Protein AF-T0L7S3-F1 (afdb_monomer)

Foldseek 3Di:
DVVVVCQVLVVVVCVVPDFDWDDDPFWIWTDDDFTKIWGPLVLLVVLCVLVVHDDDQNAWDADPLPDDPDPWGWTAHPQRFKIKIFDDPQLVVLCVVCVVVVSVVSNPDPDAQAKRFNTWMDGPNTTMTIIGRQLSDDPQWQKEWEQFDVQCDADPRRRYGYDVRLVVVQAAAEDAPVVLVRHLVNLVSLLVSQFGPWTWMWIDNDSHDITTGIDPSRHHLDVVLVVVVVCCVVVVDPDDPRRDGSVVSSVRRSCCCPPRHHDYDDD

Secondary structure (DSSP, 8-state):
-HHHHHHHHHHHHHHHH---EEE-SSEEEE-SSS-EEEESHHHHHHHHHHTT-----SSEE--GGG--SSS--EEEETTSSEEEEE--HHHHHHHHHHHHHHHHHHHHSS---B--EEEEEEETTEEEEEEE-TT---TT-EEEEE--GGG----SSSSEE-HHHHHHHT--EEE-HHHHHHHHHHHHHHHHTTB-S-EEEEEESSSS-EEEEEE-TT-B--HHHHHHHHHHHHS-----TT---HHHHHHHHHHIIIIIIEEE---

Radius of gyration: 19.17 Å; Cα contacts (8 Å, |Δi|>4): 419; chains: 1; bounding box: 50×47×51 Å

Sequence (267 aa):
MHEKINLIVNSFKILKTYTEKIKHKNYVEYKNVGSIFSYNDRKFRKIQNFFKYTLDISTYFYNPLIKGNNSSLIFYTSDFVYTIKVINKNEFNTLNFILDDYYNYIINTNYSFLVKILGCYEAHNIKFIVMENKLKVFENIQIFDIKGFNIMRESKNKFIKKEKDWIKINAKIKTNELILKCLEKDLLFLKKKNIMDYSLIIGMKDNKNFNFGIIDILTTYNITKRIEFIYNLICLCTRKKSCTNPERYFERFNKMVSEYVFKLETS

Solvent-accessible surface area (backbone atoms only — not comparable to full-atom values): 14866 Å² total; per-residue (Å²): 108,69,65,61,52,51,51,51,32,54,52,54,47,42,71,76,75,62,60,63,76,47,82,52,100,66,33,38,39,35,50,86,83,61,67,31,35,34,45,52,50,72,61,22,50,51,51,23,60,74,73,68,56,82,94,71,61,73,48,65,46,74,59,81,70,75,60,60,98,56,94,59,56,62,35,30,24,66,84,43,57,35,32,40,36,47,48,55,74,64,36,51,50,40,44,68,71,45,42,66,60,49,51,54,50,61,74,72,40,98,63,71,48,59,59,48,69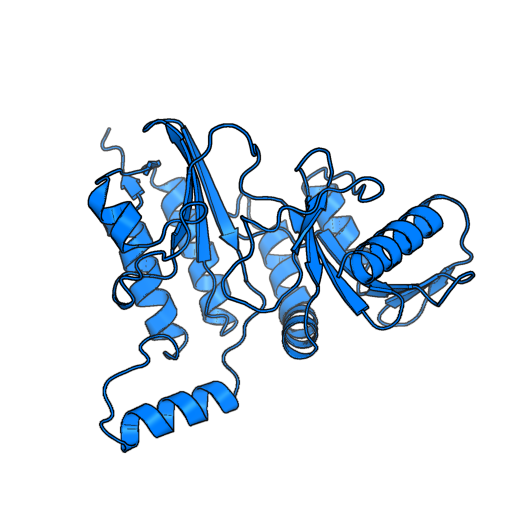,50,40,37,38,31,40,84,92,44,39,31,36,37,25,55,33,54,50,70,60,78,80,76,47,49,34,31,52,34,64,29,54,90,67,57,42,69,53,92,47,94,60,45,35,18,44,44,52,48,57,73,69,68,57,57,47,76,43,50,71,69,59,53,54,35,48,49,52,50,50,50,52,36,39,76,67,37,31,36,92,36,27,44,39,35,24,33,59,52,98,83,47,73,31,58,25,36,40,61,82,39,40,64,75,45,68,71,50,49,50,53,34,50,49,46,64,72,63,75,55,91,83,68,86,80,62,53,61,32,67,60,42,44,53,34,28,49,49,29,44,63,71,58,40,37,36,75,65,79,128

Nearest PDB structures (foldseek):
  6cmw-assembly1_A-2  TM=6.963E-01  e=8.949E-15  Danio rerio
  5e3t-assembly1_A  TM=6.916E-01  e=1.600E-14  Danio rerio
  4tz7-assembly1_A-2  TM=7.061E-01  e=1.154E-13  Danio rerio
  5e3s-assembly1_A-2  TM=6.662E-01  e=2.603E-13  Danio rerio
  6cn2-assembly1_A-2  TM=6.898E-01  e=7.572E-12  Danio rerio

Organism: NCBI:txid1037528

Mean predicted aligned error: 8.2 Å

pLDDT: mean 82.23, std 14.36, range [43.91, 97.75]

Structure (mmCIF, N/CA/C/O backbone):
data_AF-T0L7S3-F1
#
_entry.id   AF-T0L7S3-F1
#
loop_
_atom_site.group_PDB
_atom_site.id
_atom_site.type_symbol
_atom_site.label_atom_id
_atom_site.label_alt_id
_atom_site.label_comp_id
_atom_site.label_asym_id
_atom_site.label_entity_id
_atom_site.label_seq_id
_atom_site.pdbx_PDB_ins_code
_atom_site.Cartn_x
_atom_site.Cartn_y
_atom_site.Cartn_z
_atom_site.occupancy
_atom_site.B_iso_or_equiv
_atom_site.auth_seq_id
_atom_site.auth_comp_id
_atom_site.auth_asym_id
_atom_site.auth_atom_id
_atom_site.pdbx_PDB_model_num
ATOM 1 N N . MET A 1 1 ? 23.088 -4.748 1.980 1.00 67.62 1 MET A N 1
ATOM 2 C CA . MET A 1 1 ? 21.757 -4.081 1.965 1.00 67.62 1 MET A CA 1
ATOM 3 C C . MET A 1 1 ? 21.857 -2.676 1.392 1.00 67.62 1 MET A C 1
ATOM 5 O O . MET A 1 1 ? 21.226 -2.446 0.372 1.00 67.62 1 MET A O 1
ATOM 9 N N . HIS A 1 2 ? 22.674 -1.790 1.977 1.00 73.19 2 HIS A N 1
ATOM 10 C CA . HIS A 1 2 ? 22.947 -0.454 1.426 1.00 73.19 2 HIS A CA 1
ATOM 11 C C . HIS A 1 2 ? 23.408 -0.485 -0.040 1.00 73.19 2 HIS A C 1
ATOM 13 O O . HIS A 1 2 ? 22.892 0.282 -0.841 1.00 73.19 2 HIS A O 1
ATOM 19 N N . GLU A 1 3 ? 24.256 -1.444 -0.430 1.00 79.19 3 GLU A N 1
ATOM 20 C CA . GLU A 1 3 ? 24.643 -1.647 -1.838 1.00 79.19 3 GLU A CA 1
ATOM 21 C C . GLU A 1 3 ? 23.443 -1.857 -2.771 1.00 79.19 3 GLU A C 1
ATOM 23 O O . GLU A 1 3 ? 23.341 -1.193 -3.794 1.00 79.19 3 GLU A O 1
ATOM 28 N N . LYS A 1 4 ? 22.481 -2.716 -2.398 1.00 76.94 4 LYS A N 1
ATOM 29 C CA . LYS A 1 4 ? 21.270 -2.957 -3.203 1.00 76.94 4 LYS A CA 1
ATOM 30 C C . LYS A 1 4 ? 20.418 -1.696 -3.353 1.00 76.94 4 LYS A C 1
ATOM 32 O O . LYS A 1 4 ? 19.851 -1.480 -4.417 1.00 76.94 4 LYS A O 1
ATOM 37 N N . ILE A 1 5 ? 20.324 -0.876 -2.304 1.00 78.12 5 ILE A N 1
ATOM 38 C CA . ILE A 1 5 ? 19.573 0.386 -2.360 1.00 78.12 5 ILE A CA 1
ATOM 39 C C . ILE A 1 5 ? 20.289 1.387 -3.272 1.00 78.12 5 ILE A C 1
ATOM 41 O O . ILE A 1 5 ? 19.654 1.977 -4.141 1.00 78.12 5 ILE A O 1
ATOM 45 N N . ASN A 1 6 ? 21.611 1.523 -3.129 1.00 79.75 6 ASN A N 1
ATOM 46 C CA . ASN A 1 6 ? 22.420 2.390 -3.984 1.00 79.75 6 ASN A CA 1
ATOM 47 C C . ASN A 1 6 ? 22.324 1.988 -5.459 1.00 79.75 6 ASN A C 1
ATOM 49 O O . ASN A 1 6 ? 22.166 2.867 -6.299 1.00 79.75 6 ASN A O 1
ATOM 53 N N . LEU A 1 7 ? 22.348 0.686 -5.769 1.00 80.12 7 LEU A N 1
ATOM 54 C CA . LEU A 1 7 ? 22.113 0.188 -7.127 1.00 80.12 7 LEU A CA 1
ATOM 55 C C . LEU A 1 7 ? 20.761 0.670 -7.665 1.00 80.12 7 LEU A C 1
ATOM 57 O O . LEU A 1 7 ? 20.722 1.311 -8.708 1.00 80.12 7 LEU A O 1
ATOM 61 N N . ILE A 1 8 ? 19.668 0.454 -6.924 1.00 81.50 8 ILE A N 1
ATOM 62 C CA . ILE A 1 8 ? 18.320 0.883 -7.340 1.00 81.50 8 ILE A CA 1
ATOM 63 C C . ILE A 1 8 ? 18.261 2.398 -7.596 1.00 81.50 8 ILE A C 1
ATOM 65 O O . ILE A 1 8 ? 17.749 2.841 -8.625 1.00 81.50 8 ILE A O 1
ATOM 69 N N . VAL A 1 9 ? 18.782 3.198 -6.665 1.00 79.50 9 VAL A N 1
ATOM 70 C CA . VAL A 1 9 ? 18.690 4.664 -6.719 1.00 79.50 9 VAL A CA 1
ATOM 71 C C . VAL A 1 9 ? 19.554 5.233 -7.841 1.00 79.50 9 VAL A C 1
ATOM 73 O O . VAL A 1 9 ? 19.098 6.103 -8.585 1.00 79.50 9 VAL A O 1
ATOM 76 N N . ASN A 1 10 ? 20.778 4.726 -8.008 1.00 79.75 10 ASN A N 1
ATOM 77 C CA . ASN A 1 10 ? 21.669 5.155 -9.084 1.00 79.75 10 ASN A CA 1
ATOM 78 C C . ASN A 1 10 ? 21.096 4.788 -10.455 1.00 79.75 10 ASN A C 1
ATOM 80 O O . ASN A 1 10 ? 21.064 5.644 -11.338 1.00 79.75 10 ASN A O 1
ATOM 84 N N . SER A 1 11 ? 20.550 3.576 -10.608 1.00 75.88 11 SER A N 1
ATOM 85 C CA . SER A 1 11 ? 19.830 3.174 -11.818 1.00 75.88 11 SER A CA 1
ATOM 86 C C . SER A 1 11 ? 18.685 4.146 -12.137 1.00 75.88 11 SER A C 1
ATOM 88 O O . SER A 1 11 ? 18.552 4.601 -13.270 1.00 75.88 11 SER A O 1
ATOM 90 N N . PHE A 1 12 ? 17.888 4.556 -11.144 1.00 72.50 12 PHE A N 1
ATOM 91 C CA . PHE A 1 12 ? 16.774 5.474 -11.393 1.00 72.50 12 PHE A CA 1
ATOM 92 C C . PHE A 1 12 ? 17.206 6.906 -11.741 1.00 72.50 12 PHE A C 1
ATOM 94 O O . PHE A 1 12 ? 16.553 7.558 -12.555 1.00 72.50 12 PHE A O 1
ATOM 101 N N . LYS A 1 13 ? 18.309 7.411 -11.170 1.00 72.62 13 LYS A N 1
ATOM 102 C CA . LYS A 1 13 ? 18.865 8.724 -11.550 1.00 72.62 13 LYS A CA 1
ATOM 103 C C . LYS A 1 13 ? 19.226 8.773 -13.037 1.00 72.62 13 LYS A C 1
ATOM 105 O O . LYS A 1 13 ? 18.942 9.773 -13.689 1.00 72.62 13 LYS A O 1
ATOM 110 N N . ILE A 1 14 ? 19.774 7.683 -13.573 1.00 65.44 14 ILE A N 1
ATOM 111 C CA . ILE A 1 14 ? 20.156 7.561 -14.989 1.00 65.44 14 ILE A CA 1
ATOM 112 C C . ILE A 1 14 ? 18.923 7.596 -15.910 1.00 65.44 14 ILE A C 1
ATOM 114 O O . ILE A 1 14 ? 18.962 8.241 -16.960 1.00 65.44 14 ILE A O 1
ATOM 118 N N . LEU A 1 15 ? 17.787 7.012 -15.492 1.00 64.06 15 LEU A N 1
ATOM 119 C CA . LEU A 1 15 ? 16.523 7.072 -16.250 1.00 64.06 15 LEU A CA 1
ATOM 120 C C . LEU A 1 15 ? 16.055 8.507 -16.542 1.00 64.06 15 LEU A C 1
ATOM 122 O O . LEU A 1 15 ? 15.365 8.727 -17.540 1.00 64.06 15 LEU A O 1
ATOM 126 N N . LYS A 1 16 ? 16.383 9.472 -15.668 1.00 62.62 16 LYS A N 1
ATOM 127 C CA . LYS A 1 16 ? 15.962 10.875 -15.807 1.00 62.62 16 LYS A CA 1
ATOM 128 C C . LYS A 1 16 ? 16.810 11.672 -16.795 1.00 62.62 16 LYS A C 1
ATOM 130 O O . LYS A 1 16 ? 16.305 12.656 -17.325 1.00 62.62 16 LYS A O 1
ATOM 135 N N . THR A 1 17 ? 18.064 11.290 -17.022 1.00 57.81 17 THR A N 1
ATOM 136 C CA . THR A 1 17 ? 19.041 12.164 -17.688 1.00 57.81 17 THR A CA 1
ATOM 137 C C . THR A 1 17 ? 19.544 11.633 -19.027 1.00 57.81 17 THR A C 1
ATOM 139 O O . THR A 1 17 ? 19.725 12.441 -19.930 1.00 57.81 17 THR A O 1
ATOM 142 N N . TYR A 1 18 ? 19.725 10.319 -19.212 1.00 53.91 18 TYR A N 1
ATOM 143 C CA . TYR A 1 18 ? 20.404 9.801 -20.411 1.00 53.91 18 TYR A CA 1
ATOM 144 C C . TYR A 1 18 ? 20.026 8.356 -20.738 1.00 53.91 18 TYR A C 1
ATOM 146 O O . TYR A 1 18 ? 20.709 7.443 -20.289 1.00 53.91 18 TYR A O 1
ATOM 154 N N . THR A 1 19 ? 18.976 8.113 -21.535 1.00 57.03 19 THR A N 1
ATOM 155 C CA . THR A 1 19 ? 18.683 6.742 -22.003 1.00 57.03 19 THR A CA 1
ATOM 15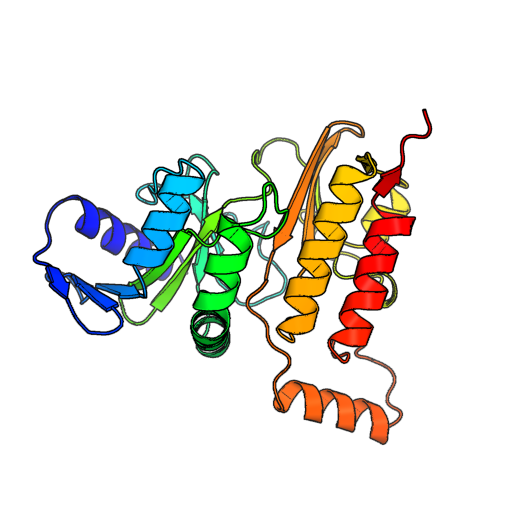6 C C . THR A 1 19 ? 17.979 6.690 -23.365 1.00 57.03 19 THR A C 1
ATOM 158 O O . THR A 1 19 ? 16.913 7.279 -23.565 1.00 57.03 19 THR A O 1
ATOM 161 N N . GLU A 1 20 ? 18.544 5.908 -24.292 1.00 58.16 20 GLU A N 1
ATOM 162 C CA . GLU A 1 20 ? 17.794 5.344 -25.419 1.00 58.16 20 GLU A CA 1
ATOM 163 C C . GLU A 1 20 ? 16.747 4.359 -24.886 1.00 58.16 20 GLU A C 1
ATOM 165 O O . GLU A 1 20 ? 17.035 3.542 -24.004 1.00 58.16 20 GLU A O 1
ATOM 170 N N . LYS A 1 21 ? 15.526 4.428 -25.427 1.00 65.62 21 LYS A N 1
ATOM 171 C CA . LYS A 1 21 ? 14.389 3.611 -24.980 1.00 65.62 21 LYS A CA 1
ATOM 172 C C . LYS A 1 21 ? 14.017 2.600 -26.048 1.00 65.62 21 LYS A C 1
ATOM 174 O O . LYS A 1 21 ? 13.624 2.985 -27.147 1.00 65.62 21 LYS A O 1
ATOM 179 N N . ILE A 1 22 ? 14.038 1.321 -25.689 1.00 67.62 22 ILE A N 1
ATOM 180 C CA . ILE A 1 22 ? 13.530 0.246 -26.543 1.00 67.62 22 ILE A CA 1
ATOM 181 C C . ILE A 1 22 ? 12.190 -0.217 -25.986 1.00 67.62 22 ILE A C 1
ATOM 183 O O . ILE A 1 22 ? 12.069 -0.603 -24.821 1.00 67.62 22 ILE A O 1
ATOM 187 N N . LYS A 1 23 ? 11.154 -0.152 -26.824 1.00 72.12 23 LYS A N 1
ATOM 188 C CA . LYS A 1 23 ? 9.811 -0.605 -26.463 1.00 72.12 23 LYS A CA 1
ATOM 189 C C . LYS A 1 23 ? 9.671 -2.087 -26.790 1.00 72.12 23 LYS A C 1
ATOM 191 O O . LYS A 1 23 ? 9.729 -2.467 -27.953 1.00 72.12 23 LYS A O 1
ATOM 196 N N . HIS A 1 24 ? 9.411 -2.891 -25.766 1.00 74.50 24 HIS A N 1
ATOM 197 C CA . HIS A 1 24 ? 8.991 -4.283 -25.899 1.00 74.50 24 HIS A CA 1
ATOM 198 C C . HIS A 1 24 ? 7.490 -4.402 -25.605 1.00 74.50 24 HIS A C 1
ATOM 200 O O . HIS A 1 24 ? 6.862 -3.461 -25.115 1.00 74.50 24 HIS A O 1
ATOM 206 N N . LYS A 1 25 ? 6.891 -5.571 -25.875 1.00 71.81 25 LYS A N 1
ATOM 207 C CA . LYS A 1 25 ? 5.441 -5.791 -25.693 1.00 71.81 25 LYS A CA 1
ATOM 208 C C . LYS A 1 25 ? 4.966 -5.515 -24.256 1.00 71.81 25 LYS A C 1
ATOM 210 O O . LYS A 1 25 ? 3.898 -4.941 -24.074 1.00 71.81 25 LYS A O 1
ATOM 215 N N . ASN A 1 26 ? 5.766 -5.896 -23.255 1.00 66.50 26 ASN A N 1
ATOM 216 C CA . ASN A 1 26 ? 5.373 -5.869 -21.835 1.00 66.50 26 ASN A CA 1
ATOM 217 C C . ASN A 1 26 ? 6.222 -4.924 -20.962 1.00 66.50 26 ASN A C 1
ATOM 219 O O . ASN A 1 26 ? 5.901 -4.708 -19.790 1.00 66.50 26 ASN A O 1
ATOM 223 N N . TYR A 1 27 ? 7.309 -4.370 -21.502 1.00 71.75 27 TYR A N 1
ATOM 224 C CA . TYR A 1 27 ? 8.232 -3.516 -20.759 1.00 71.75 27 TYR A CA 1
ATOM 225 C C . TYR A 1 27 ? 8.955 -2.523 -21.673 1.00 71.75 27 TYR A C 1
ATOM 227 O O . TYR A 1 27 ? 9.013 -2.690 -22.890 1.00 71.75 27 TYR A O 1
ATOM 235 N N . VAL A 1 28 ? 9.511 -1.479 -21.069 1.00 70.81 28 VAL A N 1
ATOM 236 C CA . VAL A 1 28 ? 10.460 -0.568 -21.714 1.00 70.81 28 VAL A CA 1
ATOM 237 C C . VAL A 1 28 ? 11.839 -0.863 -21.149 1.00 70.81 28 VAL A C 1
ATOM 239 O O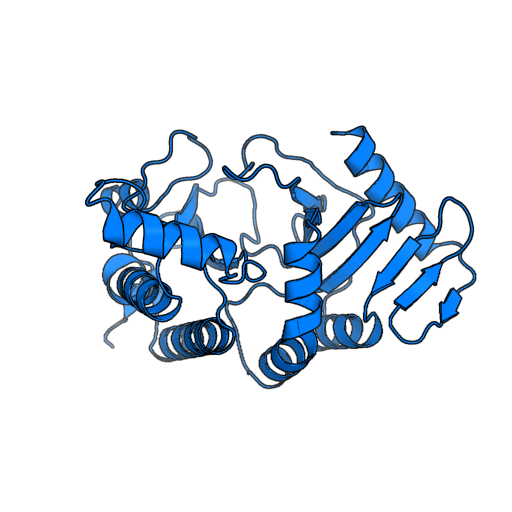 . VAL A 1 28 ? 12.001 -0.883 -19.929 1.00 70.81 28 VAL A O 1
ATOM 242 N N . GLU A 1 29 ? 12.801 -1.106 -22.031 1.00 70.75 29 GLU A N 1
ATOM 243 C CA . GLU A 1 29 ? 14.208 -1.273 -21.678 1.00 70.75 29 GLU A CA 1
ATOM 244 C C . GLU A 1 29 ? 14.954 0.049 -21.867 1.00 70.75 29 GLU A C 1
ATOM 246 O O . GLU A 1 29 ? 14.790 0.730 -22.886 1.00 70.75 29 GLU A O 1
ATOM 251 N N . TYR A 1 30 ? 15.774 0.390 -20.877 1.00 61.72 30 TYR A N 1
ATOM 252 C CA . TYR A 1 30 ? 16.628 1.567 -20.868 1.00 61.72 30 TYR A CA 1
ATOM 253 C C . TYR A 1 30 ? 18.097 1.120 -20.904 1.00 61.72 30 TYR A C 1
ATOM 255 O O . TYR A 1 30 ? 18.554 0.414 -20.000 1.00 61.72 30 TYR A O 1
ATOM 263 N N . LYS A 1 31 ? 18.814 1.498 -21.970 1.00 59.00 31 LYS A N 1
ATOM 264 C CA . LYS A 1 31 ? 20.223 1.128 -22.202 1.00 59.00 31 LYS A CA 1
ATOM 265 C C . LYS A 1 31 ? 21.202 2.029 -21.430 1.00 59.00 31 LYS A C 1
ATOM 267 O O . LYS A 1 31 ? 20.852 3.146 -21.068 1.00 59.00 31 LYS A O 1
ATOM 272 N N . ASN A 1 32 ? 22.442 1.542 -21.285 1.00 54.50 32 ASN A N 1
ATOM 273 C CA . ASN A 1 32 ? 23.618 2.145 -20.630 1.00 54.50 32 ASN A CA 1
ATOM 274 C C . ASN A 1 32 ? 23.614 2.125 -19.087 1.00 54.50 32 ASN A C 1
ATOM 276 O O . ASN A 1 32 ? 22.985 2.943 -18.432 1.00 54.50 32 ASN A O 1
ATOM 280 N N . VAL A 1 33 ? 24.451 1.229 -18.538 1.00 51.75 33 VAL A N 1
ATOM 281 C CA . VAL A 1 33 ? 24.680 0.898 -17.111 1.00 51.75 33 VAL A CA 1
ATOM 282 C C . VAL A 1 33 ? 23.686 -0.117 -16.516 1.00 51.75 33 VAL A C 1
ATOM 284 O O . VAL A 1 33 ? 23.059 0.112 -15.489 1.00 51.75 33 VAL A O 1
ATOM 287 N N . GLY A 1 34 ? 23.601 -1.286 -17.166 1.00 57.16 34 GLY A N 1
ATOM 288 C CA . GLY A 1 34 ? 22.855 -2.463 -16.703 1.00 57.16 34 GLY A CA 1
ATOM 289 C C . GLY A 1 34 ? 21.358 -2.329 -16.957 1.00 57.16 34 GLY A C 1
ATOM 290 O O . GLY A 1 34 ? 20.687 -1.627 -16.213 1.00 57.16 34 GLY A O 1
ATOM 291 N N . SER A 1 35 ? 20.852 -2.987 -18.010 1.00 67.00 35 SER A N 1
ATOM 292 C CA . SER A 1 35 ? 19.473 -2.867 -18.509 1.00 67.00 35 SER A CA 1
ATOM 293 C C . SER A 1 35 ? 18.452 -2.661 -17.388 1.00 67.00 35 SER A C 1
ATOM 295 O O . SER A 1 35 ? 18.221 -3.551 -16.565 1.00 67.00 35 SER A O 1
ATOM 297 N N . ILE A 1 36 ? 17.859 -1.468 -17.353 1.00 77.12 36 ILE A N 1
ATOM 298 C CA . ILE A 1 36 ? 16.747 -1.167 -16.455 1.00 77.12 36 ILE A CA 1
ATOM 299 C C . ILE A 1 36 ? 15.466 -1.447 -17.220 1.00 77.12 36 ILE A C 1
ATOM 301 O O . ILE A 1 36 ? 15.318 -1.043 -18.375 1.00 77.12 36 ILE A O 1
ATOM 305 N N . PHE A 1 37 ? 14.517 -2.095 -16.562 1.00 86.00 37 PHE A N 1
ATOM 306 C CA . PHE A 1 37 ? 13.223 -2.415 -17.143 1.00 86.00 37 PHE A CA 1
ATOM 307 C C . PHE A 1 37 ? 12.125 -1.667 -16.394 1.00 86.00 37 PHE A C 1
ATOM 309 O O . PHE A 1 37 ? 12.082 -1.705 -15.167 1.00 86.00 37 PHE A O 1
ATOM 316 N N . SER A 1 38 ? 11.226 -0.998 -17.120 1.00 88.69 38 SER A N 1
ATOM 317 C CA . SER A 1 38 ? 9.947 -0.506 -16.585 1.00 88.69 38 SER A CA 1
ATOM 318 C C . SER A 1 38 ? 8.824 -1.386 -17.115 1.00 88.69 38 SER A C 1
ATOM 320 O O . SER A 1 38 ? 8.604 -1.459 -18.327 1.00 88.69 38 SER A O 1
ATOM 322 N N . TYR A 1 39 ? 8.110 -2.061 -16.220 1.00 92.31 39 TYR A N 1
ATOM 323 C CA . TYR A 1 39 ? 7.004 -2.948 -16.569 1.00 92.31 39 TYR A CA 1
ATOM 324 C C . TYR A 1 39 ? 5.697 -2.169 -16.609 1.00 92.31 39 TYR A C 1
ATOM 326 O O . TYR A 1 39 ? 5.383 -1.437 -15.674 1.00 92.31 39 TYR A O 1
ATOM 334 N N . ASN A 1 40 ? 4.907 -2.351 -17.671 1.00 92.25 40 ASN A N 1
ATOM 335 C CA . ASN A 1 40 ? 3.593 -1.710 -17.823 1.00 92.25 40 ASN A CA 1
ATOM 336 C C . ASN A 1 40 ? 3.586 -0.178 -17.599 1.00 92.25 40 ASN A C 1
ATOM 338 O O . ASN A 1 40 ? 2.588 0.395 -17.149 1.00 92.25 40 ASN A O 1
ATOM 342 N N . ASP A 1 41 ? 4.683 0.493 -17.965 1.00 88.88 41 ASP A N 1
ATOM 343 C CA . ASP A 1 41 ? 4.946 1.923 -17.738 1.00 88.88 41 ASP A CA 1
ATOM 344 C C . ASP A 1 41 ? 3.747 2.827 -18.080 1.00 88.88 41 ASP A C 1
ATOM 346 O O . ASP A 1 41 ? 3.370 3.708 -17.310 1.00 88.88 41 ASP A O 1
ATOM 350 N N . ARG A 1 42 ? 3.068 2.550 -19.202 1.00 91.00 42 ARG A N 1
ATOM 351 C CA . ARG A 1 42 ? 1.898 3.316 -19.658 1.00 91.00 42 ARG A CA 1
ATOM 352 C C . ARG A 1 42 ? 0.756 3.333 -18.636 1.00 91.00 42 ARG A C 1
ATOM 354 O O . ARG A 1 42 ? 0.152 4.384 -18.443 1.00 91.00 42 ARG A O 1
ATOM 361 N N . LYS A 1 43 ? 0.424 2.198 -18.008 1.00 94.88 43 LYS A N 1
ATOM 362 C CA . LYS A 1 43 ? -0.670 2.124 -17.020 1.00 94.88 43 LYS A CA 1
ATOM 363 C C . LYS A 1 43 ? -0.289 2.868 -15.747 1.00 94.88 43 LYS A C 1
ATOM 365 O O . LYS A 1 43 ? -1.071 3.683 -15.265 1.00 94.88 43 LYS A O 1
ATOM 370 N N . PHE A 1 44 ? 0.936 2.671 -15.270 1.00 95.94 44 PHE A N 1
ATOM 371 C CA . PHE A 1 44 ? 1.436 3.366 -14.090 1.00 95.94 44 PHE A CA 1
ATOM 372 C C . PHE A 1 44 ? 1.521 4.883 -14.288 1.00 95.94 44 PHE A C 1
ATOM 374 O O . PHE A 1 44 ? 1.076 5.621 -13.416 1.00 95.94 44 PHE A O 1
ATOM 381 N N . ARG A 1 45 ? 1.952 5.373 -15.459 1.00 92.69 45 ARG A N 1
ATOM 382 C CA . ARG A 1 45 ? 1.898 6.812 -15.780 1.00 92.69 45 ARG A CA 1
ATOM 383 C C . ARG A 1 45 ? 0.479 7.368 -15.786 1.00 92.69 45 ARG A C 1
ATOM 385 O O . ARG A 1 45 ? 0.264 8.482 -15.327 1.00 92.69 45 ARG A O 1
ATOM 392 N N . LYS A 1 46 ? -0.506 6.608 -16.274 1.00 95.44 46 LYS A N 1
ATOM 393 C CA . LYS A 1 46 ? -1.911 7.034 -16.196 1.00 95.44 46 LYS A CA 1
ATOM 394 C C . LYS A 1 46 ? -2.389 7.147 -14.746 1.00 95.44 46 LYS A C 1
ATOM 396 O O . LYS A 1 46 ? -3.081 8.108 -14.437 1.00 95.44 46 LYS A O 1
ATOM 401 N N . ILE A 1 47 ? -1.993 6.219 -13.870 1.00 96.00 47 ILE A N 1
ATOM 402 C CA . ILE A 1 47 ? -2.276 6.306 -12.426 1.00 96.00 47 ILE A CA 1
ATOM 403 C C . ILE A 1 47 ? -1.597 7.546 -11.829 1.00 96.00 47 ILE A C 1
ATOM 405 O O . ILE A 1 47 ? -2.258 8.325 -11.148 1.00 96.00 47 ILE A O 1
ATOM 409 N N . GLN A 1 48 ? -0.308 7.762 -12.119 1.00 95.50 48 GLN A N 1
ATOM 410 C CA . GLN A 1 48 ? 0.433 8.941 -11.658 1.00 95.50 48 GLN A CA 1
ATOM 411 C C . GLN A 1 48 ? -0.279 10.236 -12.067 1.00 95.50 48 GLN A C 1
ATOM 413 O O . GLN A 1 48 ? -0.570 11.060 -11.208 1.00 95.50 48 GLN A O 1
ATOM 418 N N . ASN A 1 49 ? -0.640 10.377 -13.344 1.00 95.19 49 ASN A N 1
ATOM 419 C CA . ASN A 1 49 ? -1.313 11.569 -13.858 1.00 95.19 49 ASN A CA 1
ATOM 420 C C . ASN A 1 49 ? -2.696 11.777 -13.227 1.00 95.19 49 ASN A C 1
ATOM 422 O O . ASN A 1 49 ? -3.031 12.900 -12.861 1.00 95.19 49 ASN A O 1
ATOM 426 N N . PHE A 1 50 ? -3.484 10.708 -13.074 1.00 95.00 50 PHE A N 1
ATOM 427 C CA . PHE A 1 50 ? -4.828 10.784 -12.496 1.00 95.00 50 PHE A CA 1
ATOM 428 C C . PHE A 1 50 ? -4.804 11.326 -11.059 1.00 95.00 50 PHE A C 1
ATOM 430 O O . PHE A 1 50 ? -5.591 12.204 -10.717 1.00 95.00 50 PHE A O 1
ATOM 437 N N . PHE A 1 51 ? -3.854 10.866 -10.239 1.00 93.94 51 PHE A N 1
ATOM 438 C CA . PHE A 1 51 ? -3.685 11.332 -8.856 1.00 93.94 51 PHE A CA 1
ATOM 439 C C . PHE A 1 51 ? -2.668 12.472 -8.698 1.00 93.94 51 PHE A C 1
ATOM 441 O O . PHE A 1 51 ? -2.359 12.852 -7.571 1.00 93.94 51 PHE A O 1
ATOM 448 N N . LYS A 1 52 ? -2.163 13.032 -9.806 1.00 95.00 52 LYS A N 1
ATOM 449 C CA . LYS A 1 52 ? -1.185 14.133 -9.832 1.00 95.00 52 LYS A CA 1
ATOM 450 C C . LYS A 1 52 ? 0.118 13.835 -9.066 1.00 95.00 52 LYS A C 1
ATOM 452 O O . LYS A 1 52 ? 0.684 14.720 -8.431 1.00 95.00 52 LYS A O 1
ATOM 457 N N . TYR A 1 53 ? 0.606 12.597 -9.129 1.00 93.88 53 TYR A N 1
ATOM 458 C CA . TYR A 1 53 ? 1.923 12.238 -8.599 1.00 93.88 53 TYR A CA 1
ATOM 459 C C . TYR A 1 53 ? 3.036 12.617 -9.579 1.00 93.88 53 TYR A C 1
ATOM 461 O O . TYR A 1 53 ? 2.971 12.282 -10.762 1.00 93.88 53 TYR A O 1
ATOM 469 N N . THR A 1 54 ? 4.107 13.211 -9.053 1.00 89.81 54 THR A N 1
ATOM 470 C CA . THR A 1 54 ? 5.358 13.455 -9.783 1.00 89.81 54 THR A CA 1
ATOM 471 C C . THR A 1 54 ? 6.434 12.539 -9.219 1.00 89.81 54 THR A C 1
ATOM 473 O O . THR A 1 54 ? 6.967 12.789 -8.138 1.00 89.81 54 THR A O 1
ATOM 476 N N . LEU A 1 55 ? 6.712 11.435 -9.913 1.00 86.94 55 LEU A N 1
ATOM 477 C CA . LEU A 1 55 ? 7.587 10.387 -9.394 1.00 86.94 55 LEU A CA 1
ATOM 478 C C . LEU A 1 55 ? 9.062 10.823 -9.388 1.00 86.94 55 LEU A C 1
ATOM 480 O O . LEU A 1 55 ? 9.689 10.965 -10.441 1.00 86.94 55 LEU A O 1
ATOM 484 N N . ASP A 1 56 ? 9.634 10.961 -8.194 1.00 84.12 56 ASP A N 1
ATOM 485 C CA . ASP A 1 56 ? 11.062 11.178 -7.979 1.00 84.12 56 ASP A CA 1
ATOM 486 C C . ASP A 1 56 ? 11.570 10.270 -6.861 1.00 84.12 56 ASP A C 1
ATOM 488 O O . ASP A 1 56 ? 11.096 10.362 -5.736 1.00 84.12 56 ASP A O 1
ATOM 492 N N . ILE A 1 57 ? 12.529 9.394 -7.172 1.00 81.94 57 ILE A N 1
ATOM 493 C CA . ILE A 1 57 ? 13.199 8.542 -6.177 1.00 81.94 57 ILE A CA 1
ATOM 494 C C . ILE A 1 57 ? 14.717 8.769 -6.134 1.00 81.94 57 ILE A C 1
ATOM 496 O O . ILE A 1 57 ? 15.477 7.895 -5.720 1.00 81.94 57 ILE A O 1
ATOM 500 N N . SER A 1 58 ? 15.176 9.931 -6.607 1.00 76.50 58 SER A N 1
ATOM 501 C CA . SER A 1 58 ? 16.603 10.272 -6.681 1.00 76.50 58 SER A CA 1
ATOM 502 C C . SER A 1 58 ? 17.269 10.411 -5.308 1.00 76.50 58 SER A C 1
ATOM 504 O O . SER A 1 58 ? 18.467 10.152 -5.171 1.00 76.50 58 SER A O 1
ATOM 506 N N . THR A 1 59 ? 16.508 10.789 -4.287 1.00 81.19 59 THR A N 1
ATOM 507 C CA . THR A 1 59 ? 16.958 10.895 -2.900 1.00 81.19 59 THR A CA 1
ATOM 508 C C . THR A 1 59 ? 16.142 9.950 -2.031 1.00 81.19 59 THR A C 1
ATOM 510 O O . THR A 1 59 ? 14.950 9.730 -2.260 1.00 81.19 59 THR A O 1
ATOM 513 N N . TYR A 1 60 ? 16.799 9.330 -1.056 1.00 86.00 60 TYR A N 1
ATOM 514 C CA . TYR A 1 60 ? 16.174 8.316 -0.225 1.00 86.00 60 TYR A CA 1
ATOM 515 C C . TYR A 1 60 ? 16.707 8.341 1.199 1.00 86.00 60 TYR A C 1
ATOM 517 O O . TYR A 1 60 ? 17.806 8.824 1.471 1.00 86.00 60 TYR A O 1
ATOM 525 N N . PHE A 1 61 ? 15.943 7.726 2.091 1.00 80.31 61 PHE A N 1
ATOM 526 C CA . PHE A 1 61 ? 16.438 7.277 3.377 1.00 80.31 61 PHE A CA 1
ATOM 527 C C . PHE A 1 61 ? 15.981 5.846 3.646 1.00 80.31 61 PHE A C 1
ATOM 529 O O . PHE A 1 61 ? 14.926 5.386 3.201 1.00 80.31 61 PHE A O 1
ATOM 536 N N . TYR A 1 62 ? 16.803 5.120 4.393 1.00 78.69 62 TYR A N 1
ATOM 537 C CA . TYR A 1 62 ? 16.477 3.789 4.876 1.00 78.69 62 TYR A CA 1
ATOM 538 C C . TYR A 1 62 ? 16.357 3.843 6.393 1.00 78.69 62 TYR A C 1
ATOM 540 O O . TYR A 1 62 ? 17.319 4.191 7.075 1.00 78.69 62 TYR A O 1
ATOM 548 N N . ASN A 1 63 ? 15.185 3.486 6.917 1.00 70.31 63 ASN A N 1
ATOM 549 C CA . ASN A 1 63 ? 14.981 3.385 8.353 1.00 70.31 63 ASN A CA 1
ATOM 550 C C . ASN A 1 63 ? 14.894 1.904 8.771 1.00 70.31 63 ASN A C 1
ATOM 552 O O . ASN A 1 63 ? 13.843 1.283 8.577 1.00 70.31 63 ASN A O 1
ATOM 556 N N . PRO A 1 64 ? 15.955 1.326 9.373 1.00 65.31 64 PRO A N 1
ATOM 557 C CA . PRO A 1 64 ? 15.957 -0.076 9.795 1.00 65.31 64 PRO A CA 1
ATOM 558 C C . PRO A 1 64 ? 14.889 -0.399 10.848 1.00 65.31 64 PRO A C 1
ATOM 560 O O . PRO A 1 64 ? 14.541 -1.565 11.024 1.00 65.31 64 PRO A O 1
ATOM 563 N N . LEU A 1 65 ? 14.368 0.613 11.542 1.00 64.56 65 LEU A N 1
ATOM 564 C CA . LEU A 1 65 ? 13.449 0.466 12.667 1.00 64.56 65 LEU A CA 1
ATOM 565 C C . LEU A 1 65 ? 11.996 0.240 12.213 1.00 64.56 65 LEU A C 1
ATOM 567 O O . LEU A 1 65 ? 11.228 -0.409 12.924 1.00 64.56 65 LEU A O 1
ATOM 571 N N . ILE A 1 66 ? 11.646 0.692 11.001 1.00 61.66 66 ILE A N 1
ATOM 572 C CA . ILE A 1 66 ? 10.331 0.484 10.355 1.00 61.66 66 ILE A CA 1
ATOM 573 C C . ILE A 1 66 ? 10.327 -0.818 9.530 1.00 61.66 66 ILE A C 1
ATOM 575 O O . ILE A 1 66 ? 9.443 -1.080 8.715 1.00 61.66 66 ILE A O 1
ATOM 579 N N . LYS A 1 67 ? 11.324 -1.686 9.719 1.00 58.69 67 LYS A N 1
ATOM 580 C CA . LYS A 1 67 ? 11.358 -2.968 9.026 1.00 58.69 67 LYS A CA 1
ATOM 581 C C . LYS A 1 67 ? 10.233 -3.862 9.555 1.00 58.69 67 LYS A C 1
ATOM 583 O O . LYS A 1 67 ? 10.233 -4.267 10.719 1.00 58.69 67 LYS A O 1
ATOM 588 N N . GLY A 1 68 ? 9.266 -4.169 8.690 1.00 51.84 68 GLY A N 1
ATOM 589 C CA . GLY A 1 68 ? 8.261 -5.192 8.963 1.00 51.84 68 GLY A CA 1
ATOM 590 C C . GLY A 1 68 ? 8.912 -6.561 9.199 1.00 51.84 68 GLY A C 1
ATOM 591 O O . GLY A 1 68 ? 10.056 -6.799 8.821 1.00 51.84 68 GLY A O 1
ATOM 592 N N . ASN A 1 69 ? 8.174 -7.499 9.795 1.00 50.06 69 ASN A N 1
ATOM 593 C CA . ASN A 1 69 ? 8.669 -8.860 10.068 1.00 50.06 69 ASN A CA 1
ATOM 594 C C . ASN A 1 69 ? 9.053 -9.654 8.797 1.00 50.06 69 ASN A C 1
ATOM 596 O O . ASN A 1 69 ? 9.631 -10.734 8.909 1.00 50.06 69 ASN A O 1
ATOM 600 N N . ASN A 1 70 ? 8.718 -9.148 7.607 1.00 49.91 70 ASN A N 1
ATOM 601 C CA . ASN A 1 70 ? 9.041 -9.770 6.332 1.00 49.91 70 ASN A CA 1
ATOM 602 C C . ASN A 1 70 ? 10.450 -9.358 5.887 1.00 49.91 70 ASN A C 1
ATOM 604 O O . ASN A 1 70 ? 10.842 -8.198 5.960 1.00 49.91 70 ASN A O 1
ATOM 608 N N . SER A 1 71 ? 11.202 -10.316 5.357 1.00 56.41 71 SER A N 1
ATOM 609 C CA . SER A 1 71 ? 12.549 -10.158 4.794 1.00 56.41 71 SER A CA 1
ATOM 610 C C . SER A 1 71 ? 12.639 -9.211 3.580 1.00 56.41 71 SER A C 1
ATOM 612 O O . SER A 1 71 ? 13.726 -9.041 3.026 1.00 56.41 71 SER A O 1
ATOM 614 N N . SER A 1 72 ? 11.532 -8.584 3.165 1.00 68.12 72 SER A N 1
ATOM 615 C CA . SER A 1 72 ? 11.455 -7.629 2.058 1.00 68.12 72 SER A CA 1
ATOM 616 C C . SER A 1 72 ? 12.135 -6.303 2.406 1.00 68.12 72 SER A C 1
ATOM 618 O O . SER A 1 72 ? 11.823 -5.676 3.419 1.00 68.12 72 SER A O 1
ATOM 620 N N . LEU A 1 73 ? 13.050 -5.860 1.544 1.00 83.25 73 LEU A N 1
ATOM 621 C CA . LEU A 1 73 ? 13.736 -4.576 1.664 1.00 83.25 73 LEU A CA 1
ATOM 622 C C . LEU A 1 73 ? 12.778 -3.430 1.302 1.00 83.25 73 LEU A C 1
ATOM 624 O O . LEU A 1 73 ? 12.270 -3.391 0.182 1.00 83.25 73 LEU A O 1
ATOM 628 N N . ILE A 1 74 ? 12.556 -2.513 2.246 1.00 84.81 74 ILE A N 1
ATOM 629 C CA . ILE A 1 74 ? 11.702 -1.328 2.095 1.00 84.81 74 ILE A CA 1
ATOM 630 C C . ILE A 1 74 ? 12.514 -0.087 2.466 1.00 84.81 74 ILE A C 1
ATOM 632 O O . ILE A 1 74 ? 13.243 -0.101 3.458 1.00 84.81 74 ILE A O 1
ATOM 636 N N . PHE A 1 75 ? 12.390 0.971 1.673 1.00 87.00 75 PHE A N 1
ATOM 637 C CA . PHE A 1 75 ? 12.969 2.284 1.945 1.00 87.00 75 PHE A CA 1
ATOM 638 C C . PHE A 1 75 ? 12.062 3.388 1.396 1.00 87.00 75 PHE A C 1
ATOM 640 O O . PHE A 1 75 ? 11.077 3.104 0.715 1.00 87.00 75 PHE A O 1
ATOM 647 N N . TYR A 1 76 ? 12.366 4.640 1.722 1.00 87.56 76 TYR A N 1
ATOM 648 C CA . TYR A 1 76 ? 11.498 5.778 1.434 1.00 87.56 76 TYR A CA 1
ATOM 649 C C . TYR A 1 76 ? 12.269 6.865 0.704 1.00 87.56 76 TYR A C 1
ATOM 651 O O . TYR A 1 76 ? 13.489 6.964 0.845 1.00 87.56 76 TYR A O 1
ATOM 659 N N . THR A 1 77 ? 11.565 7.691 -0.057 1.00 89.62 77 THR A N 1
ATOM 660 C CA . THR A 1 77 ? 12.147 8.921 -0.600 1.00 89.62 77 THR A CA 1
ATOM 661 C C . THR A 1 77 ? 12.424 9.921 0.515 1.00 89.62 77 THR A C 1
ATOM 663 O O . THR A 1 77 ? 11.789 9.863 1.568 1.00 89.62 77 THR A O 1
ATOM 666 N N . SER A 1 78 ? 13.396 10.819 0.328 1.00 87.44 78 SER A N 1
ATOM 667 C CA . SER A 1 78 ? 13.793 11.781 1.374 1.00 87.44 78 SER A CA 1
ATOM 668 C C . SER A 1 78 ? 12.663 12.721 1.802 1.00 87.44 78 SER A C 1
ATOM 670 O O . SER A 1 78 ? 12.620 13.122 2.958 1.00 87.44 78 SER A O 1
ATOM 672 N N . ASP A 1 79 ? 11.726 13.014 0.902 1.00 87.12 79 ASP A N 1
ATOM 673 C CA . ASP A 1 79 ? 10.496 13.772 1.169 1.00 87.12 79 ASP A CA 1
ATOM 674 C C . ASP A 1 79 ? 9.373 12.927 1.810 1.00 87.12 79 ASP A C 1
ATOM 676 O O . ASP A 1 79 ? 8.290 13.430 2.095 1.00 87.12 79 ASP A O 1
ATOM 680 N N . PHE A 1 80 ? 9.619 11.632 2.028 1.00 87.44 80 PHE A N 1
ATOM 681 C CA . PHE A 1 80 ? 8.694 10.641 2.576 1.00 87.44 80 PHE A CA 1
ATOM 682 C C . PHE A 1 80 ? 7.392 10.439 1.782 1.00 87.44 80 PHE A C 1
ATOM 684 O O . PHE A 1 80 ? 6.471 9.781 2.271 1.00 87.44 80 PHE A O 1
ATOM 691 N N . VAL A 1 81 ? 7.314 10.932 0.544 1.00 90.75 81 VAL A N 1
ATOM 692 C CA . VAL A 1 81 ? 6.114 10.824 -0.303 1.00 90.75 81 VAL A CA 1
ATOM 693 C C . VAL A 1 81 ? 5.936 9.402 -0.841 1.00 90.75 81 VAL A C 1
ATOM 695 O O . VAL A 1 81 ? 4.811 8.895 -0.923 1.00 90.75 81 VAL A O 1
ATOM 698 N N . TYR A 1 82 ? 7.039 8.723 -1.164 1.00 92.81 82 TYR A N 1
ATOM 699 C CA . TYR A 1 82 ? 7.017 7.407 -1.791 1.00 92.81 82 TYR A CA 1
ATOM 700 C C . TYR A 1 82 ? 7.714 6.346 -0.944 1.00 92.81 82 TYR A C 1
ATOM 702 O O . TYR A 1 82 ? 8.706 6.584 -0.257 1.00 92.81 82 TYR A O 1
ATOM 710 N N . THR A 1 83 ? 7.186 5.129 -1.036 1.00 91.25 83 THR A N 1
ATOM 711 C CA . THR A 1 83 ? 7.812 3.910 -0.530 1.00 91.25 83 THR A CA 1
ATOM 712 C C . THR A 1 83 ? 8.348 3.107 -1.706 1.00 91.25 83 THR A C 1
ATOM 714 O O . THR A 1 83 ? 7.627 2.852 -2.672 1.00 91.25 83 THR A O 1
ATOM 717 N N . ILE A 1 84 ? 9.597 2.665 -1.607 1.00 91.12 84 ILE A N 1
ATOM 718 C CA . ILE A 1 84 ? 10.208 1.721 -2.532 1.00 91.12 84 ILE A CA 1
ATOM 719 C C . ILE A 1 84 ? 10.291 0.369 -1.833 1.00 91.12 84 ILE A C 1
ATOM 721 O O . ILE A 1 84 ? 10.877 0.242 -0.756 1.00 91.12 84 ILE A O 1
ATOM 725 N N . LYS A 1 85 ? 9.698 -0.653 -2.449 1.00 89.88 85 LYS A N 1
ATOM 726 C CA . LYS A 1 85 ? 9.687 -2.021 -1.925 1.00 89.88 85 LYS A CA 1
ATOM 727 C C . LYS A 1 85 ? 10.299 -2.965 -2.945 1.00 89.88 85 LYS A C 1
ATOM 729 O O . LYS A 1 85 ? 9.801 -3.081 -4.063 1.00 89.88 85 LYS A O 1
ATOM 734 N N . VAL A 1 86 ? 11.347 -3.676 -2.539 1.00 90.00 86 VAL A N 1
ATOM 735 C CA . VAL A 1 86 ? 11.853 -4.827 -3.292 1.00 90.00 86 VAL A CA 1
ATOM 736 C C . VAL A 1 86 ? 10.841 -5.955 -3.175 1.00 90.00 86 VAL A C 1
ATOM 738 O O . VAL A 1 86 ? 10.453 -6.332 -2.066 1.00 90.00 86 VAL A O 1
ATOM 741 N N . ILE A 1 87 ? 10.431 -6.485 -4.322 1.00 89.81 87 ILE A N 1
ATOM 742 C CA . ILE A 1 87 ? 9.405 -7.518 -4.423 1.00 89.81 87 ILE A CA 1
ATOM 743 C C . ILE A 1 87 ? 10.002 -8.830 -4.917 1.00 89.81 87 ILE A C 1
ATOM 745 O O . ILE A 1 87 ? 10.943 -8.860 -5.711 1.00 89.81 87 ILE A O 1
ATOM 749 N N . ASN A 1 88 ? 9.452 -9.940 -4.436 1.00 88.69 88 ASN A N 1
ATOM 750 C CA . ASN A 1 88 ? 9.848 -11.265 -4.905 1.00 88.69 88 ASN A CA 1
ATOM 751 C C . ASN A 1 88 ? 9.113 -11.655 -6.206 1.00 88.69 88 ASN A C 1
ATOM 753 O O . ASN A 1 88 ? 8.210 -10.960 -6.676 1.00 88.69 88 ASN A O 1
ATOM 757 N N . LYS A 1 89 ? 9.482 -12.804 -6.791 1.00 89.50 89 LYS A N 1
ATOM 758 C CA . LYS A 1 89 ? 8.865 -13.323 -8.025 1.00 89.50 89 LYS A CA 1
ATOM 759 C C . LYS A 1 89 ? 7.348 -13.527 -7.895 1.00 89.50 89 LYS A C 1
ATOM 761 O O . LYS A 1 89 ? 6.628 -13.264 -8.851 1.00 89.50 89 LYS A O 1
ATOM 766 N N . ASN A 1 90 ? 6.858 -13.962 -6.733 1.00 87.50 90 ASN A N 1
ATOM 767 C CA . ASN A 1 90 ? 5.427 -14.177 -6.515 1.00 87.50 90 ASN A C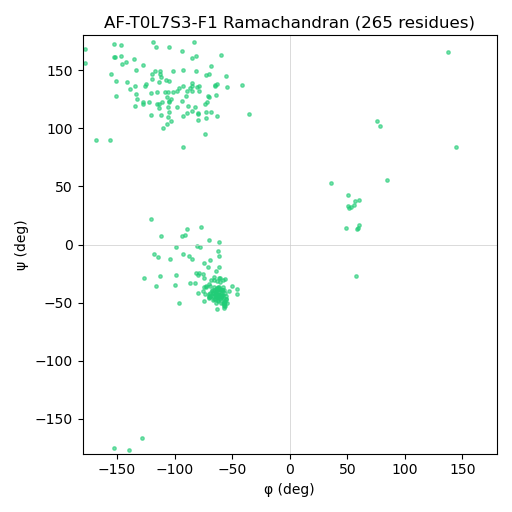A 1
ATOM 768 C C . ASN A 1 90 ? 4.673 -12.847 -6.462 1.00 87.50 90 ASN A C 1
ATOM 770 O O . ASN A 1 90 ? 3.672 -12.714 -7.148 1.00 87.50 90 ASN A O 1
ATOM 774 N N . GLU A 1 91 ? 5.173 -11.855 -5.723 1.00 91.19 91 GLU A N 1
ATOM 775 C CA . GLU A 1 91 ? 4.581 -10.509 -5.675 1.00 91.19 91 GLU A CA 1
ATOM 776 C C . GLU A 1 91 ? 4.579 -9.843 -7.060 1.00 91.19 91 GLU A C 1
ATOM 778 O O . GLU A 1 91 ? 3.593 -9.217 -7.443 1.00 91.19 91 GLU A O 1
ATOM 783 N N . PHE A 1 92 ? 5.649 -10.024 -7.843 1.00 93.25 92 PHE A N 1
ATOM 784 C CA . PHE A 1 92 ? 5.713 -9.551 -9.228 1.00 93.25 92 PHE A CA 1
ATOM 785 C C . PHE A 1 92 ? 4.664 -10.227 -10.121 1.00 93.25 92 PHE A C 1
ATOM 787 O O . PHE A 1 92 ? 3.962 -9.558 -10.880 1.00 93.25 92 PHE A O 1
ATOM 794 N N . ASN A 1 93 ? 4.524 -11.550 -10.012 1.00 92.12 93 ASN A N 1
ATOM 795 C CA . ASN A 1 93 ? 3.518 -12.301 -10.758 1.00 92.12 93 ASN A CA 1
ATOM 796 C C . ASN A 1 93 ? 2.096 -11.896 -10.351 1.00 92.12 93 ASN A C 1
ATOM 798 O O . ASN A 1 93 ? 1.258 -11.701 -11.226 1.00 92.12 93 ASN A O 1
ATOM 802 N N . THR A 1 94 ? 1.842 -11.709 -9.052 1.00 92.81 94 THR A N 1
ATOM 803 C CA . THR A 1 94 ? 0.574 -11.178 -8.542 1.00 92.81 94 THR A CA 1
ATOM 804 C C . THR A 1 94 ? 0.272 -9.821 -9.152 1.00 92.81 94 THR A C 1
ATOM 806 O O . THR A 1 94 ? -0.824 -9.632 -9.668 1.00 92.81 94 THR A O 1
ATOM 809 N N . LEU A 1 95 ? 1.231 -8.887 -9.120 1.00 95.31 95 LEU A N 1
ATOM 810 C CA . LEU A 1 95 ? 1.041 -7.552 -9.679 1.00 95.31 95 LEU A CA 1
ATOM 811 C C . LEU A 1 95 ? 0.637 -7.635 -11.150 1.00 95.31 95 LEU A C 1
ATOM 813 O O . LEU A 1 95 ? -0.368 -7.044 -11.522 1.00 95.31 95 LEU A O 1
ATOM 817 N N . ASN A 1 96 ? 1.365 -8.404 -11.962 1.00 93.75 96 ASN A N 1
ATOM 818 C CA . ASN A 1 96 ? 1.035 -8.573 -13.379 1.00 93.75 96 ASN A CA 1
ATOM 819 C C . ASN A 1 96 ? -0.333 -9.232 -13.593 1.00 93.75 96 ASN A C 1
ATOM 821 O O . ASN A 1 96 ? -1.040 -8.857 -14.521 1.00 93.75 96 ASN A O 1
ATOM 825 N N . PHE A 1 97 ? -0.714 -10.180 -12.734 1.00 93.06 97 PHE A N 1
ATOM 826 C CA . PHE A 1 97 ? -2.012 -10.847 -12.803 1.00 93.06 97 PHE A CA 1
ATOM 827 C C . PHE A 1 97 ? -3.178 -9.897 -12.492 1.00 93.06 97 PHE A C 1
ATOM 829 O O . PHE A 1 97 ? -4.194 -9.940 -13.177 1.00 93.06 97 PHE A O 1
ATOM 836 N N . ILE A 1 98 ? -3.041 -9.027 -11.484 1.00 95.50 98 ILE A N 1
ATOM 837 C CA . ILE A 1 98 ? -4.129 -8.132 -11.051 1.00 95.50 98 ILE A CA 1
ATOM 838 C C . ILE A 1 98 ? -4.109 -6.761 -11.730 1.00 95.50 98 ILE A C 1
ATOM 840 O O . ILE A 1 98 ? -5.028 -5.977 -11.501 1.00 95.50 98 ILE A O 1
ATOM 844 N N . LEU A 1 99 ? -3.065 -6.427 -12.498 1.00 96.62 99 LEU A N 1
ATOM 845 C CA . LEU A 1 99 ? -2.781 -5.047 -12.904 1.00 96.62 99 LEU A CA 1
ATOM 846 C C . LEU A 1 99 ? -3.945 -4.384 -13.640 1.00 96.62 99 LEU A C 1
ATOM 848 O O . LEU A 1 99 ? -4.229 -3.214 -13.396 1.00 96.62 99 LEU A O 1
ATOM 852 N N . ASP A 1 100 ? -4.607 -5.109 -14.534 1.00 97.31 100 ASP A N 1
ATOM 853 C CA . ASP A 1 100 ? -5.669 -4.567 -15.384 1.00 97.31 100 ASP A CA 1
ATOM 854 C C . ASP A 1 100 ? -6.907 -4.243 -14.556 1.00 97.31 100 ASP A C 1
ATOM 856 O O . ASP A 1 100 ? -7.456 -3.145 -14.647 1.00 97.31 100 ASP A O 1
ATOM 860 N N . ASP A 1 101 ? -7.287 -5.163 -13.675 1.00 97.56 101 ASP A N 1
ATOM 861 C CA . ASP A 1 101 ? -8.384 -4.962 -12.740 1.00 97.56 101 ASP A CA 1
ATOM 862 C C . ASP A 1 101 ? -8.075 -3.879 -11.711 1.00 97.56 101 ASP A C 1
ATOM 864 O O . ASP A 1 101 ? -8.938 -3.063 -11.408 1.00 97.56 101 ASP A O 1
ATOM 868 N N . TYR A 1 102 ? -6.851 -3.858 -11.179 1.00 97.75 102 TYR A N 1
ATOM 869 C CA . TYR A 1 102 ? -6.393 -2.846 -10.233 1.00 97.75 102 TYR A CA 1
ATOM 870 C C . TYR A 1 102 ? -6.406 -1.457 -10.869 1.00 97.75 102 TYR A C 1
ATOM 872 O O . TYR A 1 102 ? -6.951 -0.523 -10.287 1.00 97.75 102 TYR A O 1
ATOM 880 N N . TYR A 1 103 ? -5.863 -1.328 -12.081 1.00 97.75 103 TYR A N 1
ATOM 881 C CA . TYR A 1 103 ? -5.886 -0.089 -12.850 1.00 97.75 103 TYR A CA 1
ATOM 882 C C . TYR A 1 103 ? -7.324 0.392 -13.055 1.00 97.75 103 TYR A C 1
ATOM 884 O O . TYR A 1 103 ? -7.639 1.521 -12.689 1.00 97.75 103 TYR A O 1
ATOM 892 N N . ASN A 1 104 ? -8.203 -0.474 -13.566 1.00 97.25 104 ASN A N 1
ATOM 893 C CA . ASN A 1 104 ? -9.602 -0.131 -13.812 1.00 97.25 104 ASN A CA 1
ATOM 894 C C . ASN A 1 104 ? -10.351 0.214 -12.519 1.00 97.25 104 ASN A C 1
ATOM 896 O O . ASN A 1 104 ? -11.164 1.132 -12.514 1.00 97.25 104 ASN A O 1
ATOM 900 N N . TYR A 1 105 ? -10.084 -0.488 -11.420 1.00 97.38 105 TYR A N 1
ATOM 901 C CA . TYR A 1 105 ? -10.697 -0.205 -10.126 1.00 97.38 105 TYR A CA 1
ATOM 902 C C . TYR A 1 105 ? -10.286 1.175 -9.601 1.00 97.38 105 TYR A C 1
ATOM 904 O O . TYR A 1 105 ? -11.133 1.991 -9.246 1.00 97.38 105 TYR A O 1
ATOM 912 N N . ILE A 1 106 ? -8.982 1.454 -9.599 1.00 96.38 106 ILE A N 1
ATOM 913 C CA . ILE A 1 106 ? -8.410 2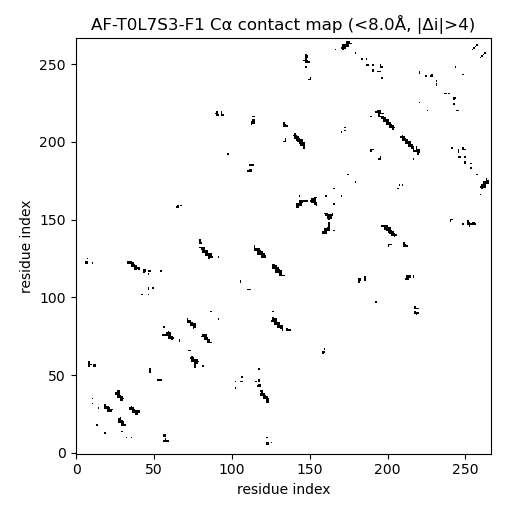.661 -9.004 1.00 96.38 106 ILE A CA 1
ATOM 914 C C . ILE A 1 106 ? -8.775 3.932 -9.782 1.00 96.38 106 ILE A C 1
ATOM 916 O O . ILE A 1 106 ? -8.989 4.965 -9.157 1.00 96.38 106 ILE A O 1
ATOM 920 N N . ILE A 1 107 ? -8.863 3.881 -11.115 1.00 94.12 107 ILE A N 1
ATOM 921 C CA . ILE A 1 107 ? -9.226 5.063 -11.923 1.00 94.12 107 ILE A CA 1
ATOM 922 C C . ILE A 1 107 ? -10.730 5.358 -11.930 1.00 94.12 107 ILE A C 1
ATOM 924 O O . ILE A 1 107 ? -11.117 6.492 -12.188 1.00 94.12 107 ILE A O 1
ATOM 928 N N . ASN A 1 108 ? -11.575 4.349 -11.693 1.00 93.12 108 ASN A N 1
ATOM 929 C CA . ASN A 1 108 ? -13.035 4.494 -11.736 1.00 93.12 108 ASN A CA 1
ATOM 930 C C . ASN A 1 108 ? -13.658 4.670 -10.344 1.00 93.12 108 ASN A C 1
ATOM 932 O O . ASN A 1 108 ? -14.872 4.823 -10.231 1.00 93.12 108 ASN A O 1
ATOM 936 N N . THR A 1 109 ? -12.856 4.634 -9.278 1.00 88.06 109 THR A N 1
ATOM 937 C CA . THR A 1 109 ? -13.326 4.947 -7.928 1.00 88.06 109 THR A CA 1
ATOM 938 C C . THR A 1 109 ? -12.980 6.389 -7.573 1.00 88.06 109 THR A C 1
ATOM 940 O O . THR A 1 109 ? -11.840 6.821 -7.732 1.00 88.06 109 THR A O 1
ATOM 943 N N . ASN A 1 110 ? -13.952 7.138 -7.044 1.00 82.06 110 ASN A N 1
ATOM 944 C CA . ASN A 1 110 ? -13.733 8.521 -6.602 1.00 82.06 110 ASN A CA 1
ATOM 945 C C . ASN A 1 110 ? -12.692 8.602 -5.474 1.00 82.06 110 ASN A C 1
ATOM 947 O O . ASN A 1 110 ? -12.010 9.612 -5.314 1.00 82.06 110 ASN A O 1
ATOM 951 N N . TYR A 1 111 ? -12.587 7.539 -4.672 1.00 90.25 111 TYR A N 1
ATOM 952 C CA . TYR A 1 111 ? -11.659 7.451 -3.556 1.00 90.25 111 TYR A CA 1
ATOM 953 C C . TYR A 1 111 ? -11.331 5.986 -3.234 1.00 90.25 111 TYR A C 1
ATOM 955 O O . TYR A 1 111 ? -12.174 5.103 -3.388 1.00 90.25 111 TYR A O 1
ATOM 963 N N . SER A 1 112 ? -10.103 5.721 -2.782 1.00 95.62 112 SER A N 1
ATOM 964 C CA . SER A 1 112 ? -9.669 4.396 -2.316 1.00 95.62 112 SER A CA 1
ATOM 965 C C . SER A 1 112 ? -8.579 4.525 -1.255 1.00 95.62 112 SER A C 1
ATOM 967 O O . SER A 1 112 ? -7.664 5.350 -1.367 1.00 95.62 112 SER A O 1
ATOM 969 N N . PHE A 1 113 ? -8.641 3.669 -0.242 1.00 96.88 113 PHE A N 1
ATOM 970 C CA . PHE A 1 113 ? -7.637 3.494 0.800 1.00 96.88 113 PHE A CA 1
ATOM 971 C C . PHE A 1 113 ? -6.550 2.492 0.420 1.00 96.88 113 PHE A C 1
ATOM 973 O O . PHE A 1 113 ? -5.517 2.472 1.094 1.00 96.88 113 PHE A O 1
ATOM 980 N N . LEU A 1 114 ? -6.700 1.736 -0.673 1.00 97.44 114 LEU A N 1
ATOM 981 C CA . LEU A 1 114 ? -5.610 0.922 -1.214 1.00 97.44 114 LEU A CA 1
ATOM 982 C C . LEU A 1 114 ? -4.378 1.795 -1.487 1.00 97.44 114 LEU A C 1
ATOM 984 O O . LEU A 1 114 ? -4.477 2.981 -1.842 1.00 97.44 114 LEU A O 1
ATOM 988 N N . VAL A 1 115 ? -3.197 1.219 -1.281 1.00 96.38 115 VAL A N 1
ATOM 989 C CA . VAL A 1 115 ? -1.926 1.813 -1.689 1.00 96.38 115 VAL A CA 1
ATOM 990 C C . VAL A 1 115 ? -1.869 1.960 -3.206 1.00 96.38 115 VAL A C 1
ATOM 992 O O . VAL A 1 115 ? -2.313 1.083 -3.950 1.00 96.38 115 VAL A O 1
ATOM 995 N N . LYS A 1 116 ? -1.358 3.105 -3.666 1.00 97.00 116 LYS A N 1
ATOM 996 C CA . LYS A 1 116 ? -1.231 3.421 -5.091 1.00 97.00 116 LYS A CA 1
ATOM 997 C C . LYS A 1 116 ? 0.117 2.907 -5.548 1.00 97.00 116 LYS A C 1
ATOM 999 O O . LYS A 1 116 ? 1.139 3.408 -5.091 1.00 97.00 116 LYS A O 1
ATOM 1004 N N . ILE A 1 117 ? 0.123 1.903 -6.414 1.00 97.50 117 ILE A N 1
ATOM 1005 C CA . ILE A 1 117 ? 1.343 1.422 -7.057 1.00 97.50 117 ILE A CA 1
ATOM 1006 C C . ILE A 1 117 ? 1.608 2.351 -8.238 1.00 97.50 117 ILE A C 1
ATOM 1008 O O . ILE A 1 117 ? 0.781 2.476 -9.140 1.00 97.50 117 ILE A O 1
ATOM 1012 N N . LEU A 1 118 ? 2.745 3.036 -8.194 1.00 96.75 118 LEU A N 1
ATOM 1013 C CA . LEU A 1 118 ? 3.102 4.114 -9.113 1.00 96.75 118 LEU A CA 1
ATOM 1014 C C . LEU A 1 118 ? 4.126 3.676 -10.152 1.00 96.75 118 LEU A C 1
ATOM 1016 O O . LEU A 1 118 ? 4.333 4.390 -11.123 1.00 96.75 118 LEU A O 1
ATOM 1020 N N . GLY A 1 119 ? 4.760 2.522 -9.982 1.00 95.31 119 GLY A N 1
ATOM 1021 C CA . GLY A 1 119 ? 5.673 1.962 -10.967 1.00 95.31 119 GLY A CA 1
ATOM 1022 C C . GLY A 1 119 ? 6.203 0.605 -10.533 1.00 95.31 119 GLY A C 1
ATOM 1023 O O . GLY A 1 119 ? 6.243 0.298 -9.340 1.00 95.31 119 GLY A O 1
ATOM 1024 N N . CYS A 1 120 ? 6.615 -0.197 -11.509 1.00 95.38 120 CYS A N 1
ATOM 1025 C CA . CYS A 1 120 ? 7.269 -1.480 -11.300 1.00 95.38 120 CYS A CA 1
ATOM 1026 C C . CYS A 1 120 ? 8.505 -1.547 -12.189 1.00 95.38 120 CYS A C 1
ATOM 1028 O O . CYS A 1 120 ? 8.403 -1.384 -13.406 1.00 95.38 120 CYS A O 1
ATOM 1030 N N . TYR A 1 121 ? 9.653 -1.814 -11.581 1.00 92.25 121 TYR A N 1
ATOM 1031 C CA . TYR A 1 121 ? 10.947 -1.718 -12.233 1.00 92.25 121 TYR A CA 1
ATOM 1032 C C . TYR A 1 121 ? 11.829 -2.920 -11.912 1.00 92.25 121 TYR A C 1
ATOM 1034 O O . TYR A 1 121 ? 11.635 -3.604 -10.905 1.00 92.25 121 TYR A O 1
ATOM 1042 N N . GLU A 1 122 ? 12.826 -3.149 -12.756 1.00 90.31 122 GLU A N 1
ATOM 1043 C CA . GLU A 1 122 ? 13.927 -4.067 -12.487 1.00 90.31 122 GLU A CA 1
ATOM 1044 C C . GLU A 1 122 ? 15.250 -3.397 -12.836 1.00 90.31 122 GLU A C 1
ATOM 1046 O O . GLU A 1 122 ? 15.393 -2.837 -13.918 1.00 90.31 122 GLU A O 1
ATOM 1051 N N . ALA A 1 123 ? 16.201 -3.445 -11.905 1.00 86.50 123 ALA A N 1
ATOM 1052 C CA . ALA A 1 123 ? 17.571 -2.982 -12.096 1.00 86.50 123 ALA A CA 1
ATOM 1053 C C . ALA A 1 123 ? 18.521 -3.982 -11.432 1.00 86.50 123 ALA A C 1
ATOM 1055 O O . ALA A 1 123 ? 18.264 -4.413 -10.307 1.00 86.50 123 ALA A O 1
ATOM 1056 N N . HIS A 1 124 ? 19.598 -4.377 -12.115 1.00 85.06 124 HIS A N 1
ATOM 1057 C CA . HIS A 1 124 ? 20.557 -5.371 -11.607 1.00 85.06 124 HIS A CA 1
ATOM 1058 C C . HIS A 1 124 ? 19.890 -6.669 -11.096 1.00 85.06 124 HIS A C 1
ATOM 1060 O O . HIS A 1 124 ? 20.235 -7.177 -10.029 1.00 85.06 124 HIS A O 1
ATOM 1066 N N . ASN A 1 125 ? 18.899 -7.191 -11.832 1.00 86.81 125 ASN A N 1
ATOM 1067 C CA . ASN A 1 125 ? 18.080 -8.362 -11.464 1.00 86.81 125 ASN A CA 1
ATOM 1068 C C . ASN A 1 125 ? 17.282 -8.216 -10.150 1.00 86.81 125 ASN A C 1
ATOM 1070 O O . ASN A 1 125 ? 16.809 -9.202 -9.577 1.00 86.81 125 ASN A O 1
ATOM 1074 N N . ILE A 1 126 ? 17.119 -6.990 -9.648 1.00 87.75 126 ILE A N 1
ATOM 1075 C CA . ILE A 1 126 ? 16.315 -6.678 -8.469 1.00 87.75 126 ILE A CA 1
ATOM 1076 C C . ILE A 1 126 ? 15.016 -6.038 -8.943 1.00 87.75 126 ILE A C 1
ATOM 1078 O O . ILE A 1 126 ? 15.019 -4.928 -9.470 1.00 87.75 126 ILE A O 1
ATOM 1082 N N . LYS A 1 127 ? 13.897 -6.733 -8.720 1.00 91.88 127 LYS A N 1
ATOM 1083 C CA . LYS A 1 127 ? 12.550 -6.224 -8.991 1.00 91.88 127 LYS A CA 1
ATOM 1084 C C . LYS A 1 127 ? 12.050 -5.400 -7.810 1.00 91.88 127 LYS A C 1
ATOM 1086 O O . LYS A 1 127 ? 12.126 -5.838 -6.659 1.00 91.88 127 LYS A O 1
ATOM 1091 N N . PHE A 1 128 ? 11.512 -4.222 -8.084 1.00 92.50 128 PHE A N 1
ATOM 1092 C CA . PHE A 1 128 ? 10.967 -3.340 -7.062 1.00 92.50 128 PHE A CA 1
ATOM 1093 C C . PHE A 1 128 ? 9.763 -2.559 -7.578 1.00 92.50 128 PHE A C 1
ATOM 1095 O O . PHE A 1 128 ? 9.607 -2.323 -8.775 1.00 92.50 128 PHE A O 1
ATOM 1102 N N . ILE A 1 129 ? 8.913 -2.145 -6.647 1.00 94.31 129 ILE A N 1
ATOM 1103 C CA . ILE A 1 129 ? 7.811 -1.225 -6.911 1.00 94.31 129 ILE A CA 1
ATOM 1104 C C . ILE A 1 129 ? 8.069 0.101 -6.215 1.00 94.31 129 ILE A C 1
ATOM 1106 O O . ILE A 1 129 ? 8.672 0.140 -5.139 1.00 94.31 129 ILE A O 1
ATOM 1110 N N . VAL A 1 130 ? 7.560 1.170 -6.817 1.00 94.94 130 VAL A N 1
ATOM 1111 C CA . VAL A 1 130 ? 7.402 2.460 -6.146 1.00 94.94 130 VAL A CA 1
ATOM 1112 C C . VAL A 1 130 ? 5.918 2.674 -5.900 1.00 94.94 130 VAL A C 1
ATOM 1114 O O . VAL A 1 130 ? 5.099 2.464 -6.797 1.00 94.94 130 VAL A O 1
ATOM 1117 N N . MET A 1 131 ? 5.557 3.048 -4.679 1.00 95.44 131 MET A N 1
ATOM 1118 C CA . MET A 1 131 ? 4.168 3.195 -4.259 1.00 95.44 131 MET A CA 1
ATOM 1119 C C . MET A 1 131 ? 3.979 4.391 -3.322 1.00 95.44 131 MET A C 1
ATOM 1121 O O . MET A 1 131 ? 4.929 4.843 -2.688 1.00 95.44 131 MET A O 1
ATOM 1125 N N . GLU A 1 132 ? 2.753 4.907 -3.242 1.00 94.56 132 GLU A N 1
ATOM 1126 C CA . GLU A 1 132 ? 2.369 5.967 -2.298 1.00 94.56 132 GLU A CA 1
ATOM 1127 C C . GLU A 1 132 ? 2.713 5.567 -0.854 1.00 94.56 132 GLU A C 1
ATOM 1129 O O . GLU A 1 132 ? 2.403 4.455 -0.417 1.00 94.56 132 GLU A O 1
ATOM 1134 N N . ASN A 1 133 ? 3.288 6.491 -0.082 1.00 91.31 133 ASN A N 1
ATOM 1135 C CA . ASN A 1 133 ? 3.423 6.318 1.357 1.00 91.31 133 ASN A CA 1
ATOM 1136 C C . ASN A 1 133 ? 2.148 6.754 2.102 1.00 91.31 133 ASN A C 1
ATOM 1138 O O . ASN A 1 133 ? 1.804 7.933 2.159 1.00 91.31 133 ASN A O 1
ATOM 1142 N N . LYS A 1 134 ? 1.463 5.800 2.742 1.00 90.50 134 LYS A N 1
ATOM 1143 C CA . LYS A 1 134 ? 0.216 6.054 3.485 1.00 90.50 134 LYS A CA 1
ATOM 1144 C C . LYS A 1 134 ? 0.379 6.828 4.786 1.00 90.50 134 LYS A C 1
ATOM 1146 O O . LYS A 1 134 ? -0.607 7.377 5.268 1.00 90.50 134 LYS A O 1
ATOM 1151 N N . LEU A 1 135 ? 1.579 6.871 5.361 1.00 85.81 135 LEU A N 1
ATOM 1152 C CA . LEU A 1 135 ? 1.805 7.561 6.633 1.00 85.81 135 LEU A CA 1
ATOM 1153 C C . LEU A 1 135 ? 1.837 9.086 6.470 1.00 85.81 135 LEU A C 1
ATOM 1155 O O . LEU A 1 135 ? 1.502 9.789 7.422 1.00 85.81 135 LEU A O 1
ATOM 1159 N N . LYS A 1 136 ? 2.177 9.580 5.265 1.00 78.56 136 LYS A N 1
ATOM 1160 C CA . LYS A 1 136 ? 2.293 10.993 4.841 1.00 78.56 136 LYS A CA 1
ATOM 1161 C C . LYS A 1 136 ? 3.271 11.877 5.631 1.00 78.56 136 LYS A C 1
ATOM 1163 O O . LYS A 1 136 ? 3.783 12.835 5.073 1.00 78.56 136 LYS A O 1
ATOM 1168 N N . VAL A 1 137 ? 3.541 11.571 6.896 1.00 74.19 137 VAL A N 1
ATOM 1169 C CA . VAL A 1 137 ? 4.468 12.274 7.790 1.00 74.19 137 VAL A CA 1
ATOM 1170 C C . VAL A 1 137 ? 5.186 11.225 8.632 1.00 74.19 137 VAL A C 1
ATOM 1172 O O . VAL A 1 137 ? 4.560 10.253 9.050 1.00 74.19 137 VAL A O 1
ATOM 1175 N N . PHE A 1 138 ? 6.489 11.395 8.860 1.00 70.81 138 PHE A N 1
ATOM 1176 C CA . PHE A 1 138 ? 7.276 10.461 9.673 1.00 70.81 138 PHE A CA 1
ATOM 1177 C C . PHE A 1 138 ? 7.490 10.937 11.119 1.00 70.81 138 PHE A C 1
ATOM 1179 O O . PHE A 1 138 ? 7.670 10.125 12.025 1.00 70.81 138 PHE A O 1
ATOM 1186 N N . GLU A 1 139 ? 7.462 12.245 11.357 1.00 76.88 139 GLU A N 1
ATOM 1187 C CA . GLU A 1 139 ? 7.821 12.817 12.653 1.00 76.88 139 GLU A CA 1
ATOM 1188 C C . GLU A 1 139 ? 6.699 12.687 13.685 1.00 76.88 139 GLU A C 1
ATOM 1190 O O . GLU A 1 139 ? 5.547 13.042 13.428 1.00 76.88 139 GLU A O 1
ATOM 1195 N N . ASN A 1 140 ? 7.066 12.221 14.884 1.00 80.50 140 ASN A N 1
ATOM 1196 C CA . ASN A 1 140 ? 6.191 12.135 16.056 1.00 80.50 140 ASN A CA 1
ATOM 1197 C C . ASN A 1 140 ? 4.893 11.340 15.824 1.00 80.50 140 ASN A C 1
ATOM 1199 O O . ASN A 1 140 ? 3.858 11.655 16.408 1.00 80.50 140 ASN A O 1
ATOM 1203 N N . ILE A 1 141 ? 4.943 10.295 14.989 1.00 86.00 141 ILE A N 1
ATOM 1204 C CA . ILE A 1 141 ? 3.818 9.379 14.776 1.00 86.00 141 ILE A CA 1
ATOM 1205 C C . ILE A 1 141 ? 4.060 8.010 15.412 1.00 86.00 141 ILE A C 1
ATOM 1207 O O . ILE A 1 141 ? 5.150 7.441 15.358 1.00 86.00 141 ILE A O 1
ATOM 1211 N N . GLN A 1 142 ? 3.003 7.437 15.976 1.00 89.62 142 GLN A N 1
ATOM 1212 C CA . GLN A 1 142 ? 2.944 6.026 16.331 1.00 89.62 142 GLN A CA 1
ATOM 1213 C C . GLN A 1 142 ? 2.394 5.242 15.142 1.00 89.62 142 GLN A C 1
ATOM 1215 O O . GLN A 1 142 ? 1.335 5.577 14.613 1.00 89.62 142 GLN A O 1
ATOM 1220 N N . ILE A 1 143 ? 3.103 4.195 14.729 1.00 89.50 143 ILE A N 1
ATOM 1221 C CA . ILE A 1 143 ? 2.722 3.376 13.577 1.00 89.50 143 ILE A CA 1
ATOM 1222 C C . ILE A 1 143 ? 2.078 2.082 14.070 1.00 89.50 143 ILE A C 1
ATOM 1224 O O . ILE A 1 143 ? 2.658 1.389 14.905 1.00 89.50 143 ILE A O 1
ATOM 1228 N N . PHE A 1 144 ? 0.919 1.728 13.519 1.00 91.06 144 PHE A N 1
ATOM 1229 C CA . PHE A 1 144 ? 0.225 0.468 13.779 1.00 91.06 144 PHE A CA 1
ATOM 1230 C C . PHE A 1 144 ? 0.048 -0.331 12.483 1.00 91.06 144 PHE A C 1
ATOM 1232 O O . PHE A 1 144 ? -0.439 0.205 11.491 1.00 91.06 144 PHE A O 1
ATOM 1239 N N . ASP A 1 145 ? 0.413 -1.615 12.506 1.00 90.31 145 ASP A N 1
ATOM 1240 C CA . ASP A 1 145 ? 0.146 -2.603 11.451 1.00 90.31 145 ASP A CA 1
ATOM 1241 C C . ASP A 1 145 ? -0.967 -3.549 11.925 1.00 90.31 145 ASP A C 1
ATOM 1243 O O . ASP A 1 145 ? -0.765 -4.356 12.837 1.00 90.31 145 ASP A O 1
ATOM 1247 N N . ILE A 1 146 ? -2.148 -3.442 11.312 1.00 91.19 146 ILE A N 1
ATOM 1248 C CA . ILE A 1 146 ? -3.358 -4.176 11.703 1.00 91.19 146 ILE A CA 1
ATOM 1249 C C . ILE A 1 146 ? -3.778 -5.133 10.576 1.00 91.19 146 ILE A C 1
ATOM 1251 O O . ILE A 1 146 ? -4.061 -4.699 9.465 1.00 91.19 146 ILE A O 1
ATOM 1255 N N . LYS A 1 147 ? -3.850 -6.439 10.859 1.00 88.81 147 LYS A N 1
ATOM 1256 C CA . LYS A 1 147 ? -4.219 -7.522 9.921 1.00 88.81 147 LYS A CA 1
ATOM 1257 C C . LYS A 1 147 ? -5.528 -8.236 10.267 1.00 88.81 147 LYS A C 1
ATOM 1259 O O . LYS A 1 147 ? -6.016 -9.036 9.471 1.00 88.81 147 LYS A O 1
ATOM 1264 N N . GLY A 1 148 ? -6.097 -7.990 11.445 1.00 83.94 148 GLY A N 1
ATOM 1265 C CA . GLY A 1 148 ? -7.430 -8.481 11.798 1.00 83.94 148 GLY A CA 1
ATOM 1266 C C . GLY A 1 148 ? -7.552 -9.043 13.210 1.00 83.94 148 GLY A C 1
ATOM 1267 O O . GLY A 1 148 ? -6.566 -9.367 13.874 1.00 83.94 148 GLY A O 1
ATOM 1268 N N . PHE A 1 149 ? -8.800 -9.203 13.645 1.00 73.38 149 PHE A N 1
ATOM 1269 C CA . PHE A 1 149 ? -9.141 -9.407 15.052 1.00 73.38 149 PHE A CA 1
ATOM 1270 C C . PHE A 1 149 ? -8.593 -10.724 15.619 1.00 73.38 149 PHE A C 1
ATOM 1272 O O . PHE A 1 149 ? -7.932 -10.737 16.647 1.00 73.38 149 PHE A O 1
ATOM 1279 N N . ASN A 1 150 ? -8.756 -11.846 14.914 1.00 68.12 150 ASN A N 1
ATOM 1280 C CA . ASN A 1 150 ? -8.410 -13.173 15.453 1.00 68.12 150 ASN A CA 1
ATOM 1281 C C . ASN A 1 150 ? -6.905 -13.428 15.642 1.00 68.12 150 ASN A C 1
ATOM 1283 O O . ASN A 1 150 ? -6.527 -14.417 16.283 1.00 68.12 150 ASN A O 1
ATOM 1287 N N . ILE A 1 151 ? -6.054 -12.579 15.064 1.00 64.69 151 ILE A N 1
ATOM 1288 C CA . ILE A 1 151 ? -4.598 -12.708 15.100 1.00 64.69 151 ILE A CA 1
ATOM 1289 C C . ILE A 1 151 ? -4.019 -12.135 16.409 1.00 64.69 151 ILE A C 1
ATOM 1291 O O . ILE A 1 151 ? -3.044 -12.702 16.903 1.00 64.69 151 ILE A O 1
ATOM 1295 N N . MET A 1 152 ? -4.627 -11.076 16.975 1.00 76.62 152 MET A N 1
ATOM 1296 C CA . MET A 1 152 ? -4.231 -10.406 18.230 1.00 76.62 152 MET A CA 1
ATOM 1297 C C . MET A 1 152 ? -2.704 -10.364 18.444 1.00 76.62 152 MET A C 1
ATOM 1299 O O . MET A 1 152 ? -2.207 -10.829 19.478 1.00 76.62 152 MET A O 1
ATOM 1303 N N . ARG A 1 153 ? -1.928 -9.867 17.463 1.00 80.88 153 ARG A N 1
ATOM 1304 C CA . ARG A 1 153 ? -0.466 -9.798 17.618 1.00 80.88 153 ARG A CA 1
ATOM 1305 C C . ARG A 1 153 ? -0.115 -8.696 18.604 1.00 80.88 153 ARG A C 1
ATOM 1307 O O . ARG A 1 153 ? -0.738 -7.640 18.642 1.00 80.88 153 ARG A O 1
ATOM 1314 N N . GLU A 1 154 ? 0.949 -8.949 19.345 1.00 76.56 154 GLU A N 1
ATOM 1315 C CA . GLU A 1 154 ? 1.683 -7.941 20.099 1.00 76.56 154 GLU A CA 1
ATOM 1316 C C . GLU A 1 154 ? 2.977 -7.652 19.356 1.00 76.56 154 GLU A C 1
ATOM 1318 O O . GLU A 1 154 ? 3.588 -8.569 18.780 1.00 76.56 154 GLU A O 1
ATOM 1323 N N . SER A 1 155 ? 3.381 -6.388 19.304 1.00 76.19 155 SER A N 1
ATOM 1324 C CA . SER A 1 155 ? 4.676 -6.089 18.722 1.00 76.19 155 SER A CA 1
ATOM 1325 C C . SER A 1 155 ? 5.811 -6.385 19.691 1.00 76.19 155 SER A C 1
ATOM 1327 O O . SER A 1 155 ? 5.775 -6.011 20.855 1.00 76.19 155 SER A O 1
ATOM 1329 N N . LYS A 1 156 ? 6.867 -7.018 19.174 1.00 71.50 156 LYS A N 1
ATOM 1330 C CA . LYS A 1 156 ? 8.174 -7.067 19.846 1.00 71.50 156 LYS A CA 1
ATOM 1331 C C . LYS A 1 156 ? 9.021 -5.828 19.533 1.00 71.50 156 LYS A C 1
ATOM 1333 O O . LYS A 1 156 ? 10.058 -5.621 20.148 1.00 71.50 156 LYS A O 1
ATOM 1338 N N . ASN A 1 157 ? 8.601 -5.037 18.546 1.00 70.56 157 ASN A N 1
ATOM 1339 C CA . ASN A 1 157 ? 9.286 -3.848 18.071 1.00 70.56 157 ASN A CA 1
ATOM 1340 C C . ASN A 1 157 ? 8.556 -2.607 18.621 1.00 70.56 157 ASN A C 1
ATOM 1342 O O . ASN A 1 157 ? 7.358 -2.450 18.396 1.00 70.56 157 ASN A O 1
ATOM 1346 N N . LYS A 1 158 ? 9.278 -1.711 19.310 1.00 71.75 158 LYS A N 1
ATOM 1347 C CA . LYS A 1 158 ? 8.715 -0.462 19.856 1.00 71.75 158 LYS A CA 1
ATOM 1348 C C . LYS A 1 158 ? 8.204 0.506 18.773 1.00 71.75 158 LYS A C 1
ATOM 1350 O O . LYS A 1 158 ? 7.358 1.340 19.075 1.00 71.75 158 LYS A O 1
ATOM 1355 N N . PHE A 1 159 ? 8.695 0.392 17.538 1.00 75.44 159 PHE A N 1
ATOM 1356 C CA . PHE A 1 159 ? 8.435 1.331 16.440 1.00 75.44 159 PHE A CA 1
ATOM 1357 C C . PHE A 1 159 ? 7.164 1.022 15.641 1.00 75.44 159 PHE A C 1
ATOM 1359 O O . PHE A 1 159 ? 6.504 1.944 15.172 1.00 75.44 159 PHE A O 1
ATOM 1366 N N . ILE A 1 160 ? 6.802 -0.257 15.495 1.00 83.94 160 ILE A N 1
ATOM 1367 C CA . ILE A 1 160 ? 5.576 -0.677 14.801 1.00 83.94 160 ILE A CA 1
ATOM 1368 C C . ILE A 1 160 ? 4.722 -1.456 15.784 1.00 83.94 160 ILE A C 1
ATOM 1370 O O . ILE A 1 160 ? 5.078 -2.571 16.148 1.00 83.94 160 ILE A O 1
ATOM 1374 N N . LYS A 1 161 ? 3.591 -0.892 16.183 1.00 89.62 161 LYS A N 1
ATOM 1375 C CA . LYS A 1 161 ? 2.593 -1.490 17.073 1.00 89.62 161 LYS A CA 1
ATOM 1376 C C . LYS A 1 161 ? 1.616 -2.379 16.295 1.00 89.62 161 LYS A C 1
ATOM 1378 O O . LYS A 1 161 ? 1.524 -2.289 15.071 1.00 89.62 161 LYS A O 1
ATOM 1383 N N . LYS A 1 162 ? 0.918 -3.284 16.983 1.00 90.00 162 LYS A N 1
ATOM 1384 C CA . LYS A 1 162 ? -0.006 -4.263 16.369 1.00 90.00 162 LYS A CA 1
ATOM 1385 C C . LYS A 1 162 ? -1.383 -4.250 17.039 1.00 90.00 162 LYS A C 1
ATOM 1387 O O . LYS A 1 162 ? -1.708 -3.323 17.775 1.00 90.00 162 LYS A O 1
ATOM 1392 N N . GLU A 1 163 ? -2.216 -5.260 16.781 1.00 90.12 163 GLU A N 1
ATOM 1393 C CA . GLU A 1 163 ? -3.621 -5.277 17.210 1.00 90.12 163 GLU A CA 1
ATOM 1394 C C . GLU A 1 163 ? -3.801 -5.160 18.724 1.00 90.12 163 GLU A C 1
ATOM 1396 O O . GLU A 1 163 ? -4.637 -4.384 19.178 1.00 90.12 163 GLU A O 1
ATOM 1401 N N . LYS A 1 164 ? -3.006 -5.892 19.517 1.00 90.19 164 LYS A N 1
ATOM 1402 C CA . LYS A 1 164 ? -3.088 -5.800 20.982 1.00 90.19 164 LYS A CA 1
ATOM 1403 C C . LYS A 1 164 ? -2.716 -4.410 21.481 1.00 90.19 164 LYS A C 1
ATOM 1405 O O . LYS A 1 164 ? -3.332 -3.922 22.419 1.00 90.19 164 LYS A O 1
ATOM 1410 N N . ASP A 1 165 ? -1.729 -3.780 20.855 1.00 91.00 165 ASP A N 1
ATOM 1411 C CA . ASP A 1 165 ? -1.286 -2.436 21.217 1.00 91.00 165 ASP A CA 1
ATOM 1412 C C . ASP A 1 165 ? -2.370 -1.396 20.892 1.00 91.00 165 ASP A C 1
ATOM 1414 O O . ASP A 1 165 ? -2.627 -0.513 21.705 1.00 91.00 165 ASP A O 1
ATOM 1418 N N . TRP A 1 166 ? -3.050 -1.539 19.747 1.00 92.12 166 TRP A N 1
ATOM 1419 C CA . TRP A 1 166 ? -4.200 -0.707 19.371 1.00 92.12 166 TRP A CA 1
ATOM 1420 C C . TRP A 1 166 ? -5.372 -0.856 20.350 1.00 92.12 166 TRP A C 1
ATOM 1422 O O . TRP A 1 166 ? -5.946 0.127 20.806 1.00 92.12 166 TRP A O 1
ATOM 1432 N N . ILE A 1 167 ? -5.710 -2.089 20.726 1.00 90.50 167 ILE A N 1
ATOM 1433 C CA . ILE A 1 167 ? -6.812 -2.340 21.663 1.00 90.50 167 ILE A CA 1
ATOM 1434 C C . ILE A 1 167 ? -6.487 -1.782 23.054 1.00 90.50 167 ILE A C 1
ATOM 1436 O O . ILE A 1 167 ? -7.356 -1.185 23.681 1.00 90.50 167 ILE A O 1
ATOM 1440 N N . LYS A 1 168 ? -5.235 -1.908 23.518 1.00 90.75 168 LYS A N 1
ATOM 1441 C CA . LYS A 1 168 ? -4.795 -1.359 24.813 1.00 90.75 168 LYS A CA 1
ATOM 1442 C C . LYS A 1 168 ? -4.952 0.160 24.898 1.00 90.75 168 LYS A C 1
ATOM 1444 O O . LYS A 1 168 ? -5.312 0.657 25.958 1.00 90.75 168 LYS A O 1
ATOM 1449 N N . ILE A 1 169 ? -4.684 0.895 23.814 1.00 89.88 169 ILE A N 1
ATOM 1450 C CA . ILE A 1 169 ? -4.866 2.358 23.816 1.00 89.88 169 ILE A CA 1
ATOM 1451 C C . ILE A 1 169 ? -6.342 2.770 23.749 1.00 89.88 169 ILE A C 1
ATOM 1453 O O . ILE A 1 169 ? -6.651 3.924 24.028 1.00 89.88 169 ILE A O 1
ATOM 1457 N N . ASN A 1 17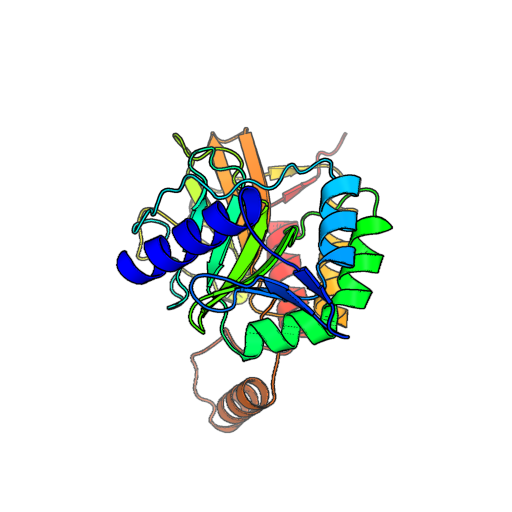0 ? -7.240 1.847 23.376 1.00 87.88 170 ASN A N 1
ATOM 1458 C CA . ASN A 1 170 ? -8.684 2.060 23.262 1.00 87.88 170 ASN A CA 1
ATOM 1459 C C . ASN A 1 170 ? -9.067 3.297 22.418 1.00 87.88 170 ASN A C 1
ATOM 1461 O O . ASN A 1 170 ? -10.070 3.967 22.670 1.00 87.88 170 ASN A O 1
ATOM 1465 N N . ALA A 1 171 ? -8.245 3.618 21.416 1.00 86.75 171 ALA A N 1
ATOM 1466 C CA . ALA A 1 171 ? -8.513 4.690 20.471 1.00 86.75 171 ALA A CA 1
ATOM 1467 C C . ALA A 1 171 ? -9.472 4.208 19.375 1.00 86.75 171 ALA A C 1
ATOM 1469 O O . ALA A 1 171 ? -9.454 3.039 18.985 1.00 86.75 171 ALA A O 1
ATOM 1470 N N . LYS A 1 172 ? -10.281 5.128 18.840 1.00 91.75 172 LYS A N 1
ATOM 1471 C CA . LYS A 1 172 ? -11.077 4.900 17.629 1.00 91.75 172 LYS A CA 1
ATOM 1472 C C . LYS A 1 172 ? -10.954 6.085 16.684 1.00 91.75 172 LYS A C 1
ATOM 1474 O O . LYS A 1 172 ? -11.055 7.235 17.108 1.00 91.75 172 LYS A O 1
ATOM 1479 N N . ILE A 1 173 ? -10.787 5.789 15.402 1.00 94.50 173 ILE A N 1
ATOM 1480 C CA . ILE A 1 173 ? -10.773 6.783 14.336 1.00 94.50 173 ILE A CA 1
ATOM 1481 C C . ILE A 1 173 ? -12.223 7.146 14.033 1.00 94.50 173 ILE A C 1
ATOM 1483 O O . ILE A 1 173 ? -13.000 6.312 13.559 1.00 94.50 173 ILE A O 1
ATOM 1487 N N . LYS A 1 174 ? -12.599 8.387 14.335 1.00 93.81 174 LYS A N 1
ATOM 1488 C CA . LYS A 1 174 ? -13.918 8.903 13.976 1.00 93.81 174 LYS A CA 1
ATOM 1489 C C . LYS A 1 174 ? -14.054 8.970 12.458 1.00 93.81 174 LYS A C 1
ATOM 1491 O O . LYS A 1 174 ? -13.108 9.336 11.760 1.00 93.81 174 LYS A O 1
ATOM 1496 N N . THR A 1 175 ? -15.203 8.557 11.945 1.00 93.00 175 THR A N 1
ATOM 1497 C CA . THR A 1 175 ? -15.425 8.446 10.506 1.00 93.00 175 THR A CA 1
ATOM 1498 C C . THR A 1 175 ? -16.894 8.612 10.137 1.00 93.00 175 THR A C 1
ATOM 1500 O O . THR A 1 175 ? -17.762 8.637 11.006 1.00 93.00 175 THR A O 1
ATOM 1503 N N . ASN A 1 176 ? -17.169 8.687 8.837 1.00 92.88 176 ASN A N 1
ATOM 1504 C CA . ASN A 1 176 ? -18.514 8.755 8.277 1.00 92.88 176 ASN A CA 1
ATOM 1505 C C . ASN A 1 176 ? -18.817 7.518 7.417 1.00 92.88 176 ASN A C 1
ATOM 1507 O O . ASN A 1 176 ? -17.931 6.724 7.083 1.00 92.88 176 ASN A O 1
ATOM 1511 N N . GLU A 1 177 ? -20.081 7.367 7.023 1.00 92.38 177 GLU A N 1
ATOM 1512 C CA . GLU A 1 177 ? -20.512 6.223 6.218 1.00 92.38 177 GLU A CA 1
ATOM 1513 C C . GLU A 1 177 ? -19.806 6.135 4.863 1.00 92.38 177 GLU A C 1
ATOM 1515 O O . GLU A 1 177 ? -19.584 5.037 4.357 1.00 92.38 177 GLU A O 1
ATOM 1520 N N . LEU A 1 178 ? -19.455 7.274 4.258 1.00 92.81 178 LEU A N 1
ATOM 1521 C CA . LEU A 1 178 ? -18.812 7.306 2.944 1.00 92.81 178 LEU A CA 1
ATOM 1522 C C . LEU A 1 178 ? -17.428 6.651 2.996 1.00 92.81 178 LEU A C 1
ATOM 1524 O O . LEU A 1 178 ? -17.094 5.854 2.119 1.00 92.81 178 LEU A O 1
ATOM 1528 N N . ILE A 1 179 ? -16.646 6.934 4.040 1.00 92.88 179 ILE A N 1
ATOM 1529 C CA . ILE A 1 179 ? -15.332 6.320 4.262 1.00 92.88 179 ILE A CA 1
ATOM 1530 C C . ILE A 1 179 ? -15.468 4.814 4.502 1.00 92.88 179 ILE A C 1
ATOM 1532 O O . ILE A 1 179 ? -14.735 4.041 3.883 1.00 92.88 179 ILE A O 1
ATOM 1536 N N . LEU A 1 180 ? -16.418 4.386 5.342 1.00 92.69 180 LEU A N 1
ATOM 1537 C CA . LEU A 1 180 ? -16.652 2.960 5.602 1.00 92.69 180 LEU A CA 1
ATOM 1538 C C . LEU A 1 180 ? -17.074 2.211 4.332 1.00 92.69 180 LEU A C 1
ATOM 1540 O O . LEU A 1 180 ? -16.507 1.163 4.034 1.00 92.69 180 LEU A O 1
ATOM 1544 N N . LYS A 1 181 ? -17.978 2.787 3.529 1.00 93.19 181 LYS A N 1
ATOM 1545 C CA . LYS A 1 181 ? -18.382 2.232 2.226 1.00 93.19 181 LYS A CA 1
ATOM 1546 C C . LYS A 1 181 ? -17.199 2.140 1.254 1.00 93.19 181 LYS A C 1
ATOM 1548 O O . LYS A 1 181 ? -17.107 1.184 0.488 1.00 93.19 181 LYS A O 1
ATOM 1553 N N . CYS A 1 182 ? -16.277 3.106 1.268 1.00 95.00 182 CYS A N 1
ATOM 1554 C CA . CYS A 1 182 ? -15.061 3.039 0.449 1.00 95.00 182 CYS A CA 1
ATOM 1555 C C . CYS A 1 182 ? -14.110 1.927 0.916 1.00 95.00 182 CYS A C 1
ATOM 1557 O O . CYS A 1 182 ? -13.611 1.170 0.085 1.00 95.00 182 CYS A O 1
ATOM 1559 N N . LEU A 1 183 ? -13.890 1.793 2.230 1.00 95.38 183 LEU A N 1
ATOM 1560 C CA . LEU A 1 183 ? -13.091 0.703 2.799 1.00 95.38 183 LEU A CA 1
ATOM 1561 C C . LEU A 1 183 ? -13.688 -0.661 2.449 1.00 95.38 183 LEU A C 1
ATOM 1563 O O . LEU A 1 183 ? -12.965 -1.551 2.014 1.00 95.38 183 LEU A O 1
ATOM 1567 N N . GLU A 1 184 ? -15.002 -0.822 2.580 1.00 94.69 184 GLU A N 1
ATOM 1568 C CA . GLU A 1 184 ? -15.685 -2.063 2.227 1.00 94.69 184 GLU A CA 1
ATOM 1569 C C . GLU A 1 184 ? -15.489 -2.417 0.746 1.00 94.69 184 GLU A C 1
ATOM 1571 O O . GLU A 1 184 ? -15.110 -3.546 0.431 1.00 94.69 184 GLU A O 1
ATOM 1576 N N . LYS A 1 185 ? -15.646 -1.447 -0.167 1.00 96.31 185 LYS A N 1
ATOM 1577 C CA . LYS A 1 185 ? -15.375 -1.644 -1.603 1.00 96.31 185 LYS A CA 1
ATOM 1578 C C . LYS A 1 185 ? -13.935 -2.088 -1.869 1.00 96.31 185 LYS A C 1
ATOM 1580 O O . LYS A 1 185 ? -13.726 -3.029 -2.637 1.00 96.31 185 LYS A O 1
ATOM 1585 N N . ASP A 1 186 ? -12.959 -1.469 -1.204 1.00 97.50 186 ASP A N 1
ATOM 1586 C CA . ASP A 1 186 ? -11.548 -1.853 -1.316 1.00 97.50 186 ASP A CA 1
ATOM 1587 C C . ASP A 1 186 ? -11.320 -3.296 -0.845 1.00 97.50 186 ASP A C 1
ATOM 1589 O O . ASP A 1 186 ? -10.632 -4.077 -1.507 1.00 97.50 186 ASP A O 1
ATOM 1593 N N . LEU A 1 187 ? -11.927 -3.681 0.278 1.00 96.19 187 LEU A N 1
ATOM 1594 C CA . LEU A 1 187 ? -11.812 -5.029 0.829 1.00 96.19 187 LEU A CA 1
ATOM 1595 C C . LEU A 1 187 ? -12.495 -6.076 -0.059 1.00 96.19 187 LEU A C 1
ATOM 1597 O O . LEU A 1 187 ? -11.941 -7.158 -0.263 1.00 96.19 187 LEU A O 1
ATOM 1601 N N . LEU A 1 188 ? -13.653 -5.754 -0.640 1.00 95.75 188 LEU A N 1
ATOM 1602 C CA . LEU A 1 188 ? -14.342 -6.614 -1.604 1.00 95.75 188 LEU A CA 1
ATOM 1603 C C . LEU A 1 188 ? -13.524 -6.804 -2.888 1.00 95.75 188 LEU A C 1
ATOM 1605 O O . LEU A 1 188 ? -13.471 -7.917 -3.418 1.00 95.75 188 LEU A O 1
ATOM 1609 N N . PHE A 1 189 ? -12.838 -5.759 -3.364 1.00 96.19 189 PHE A N 1
ATOM 1610 C CA . PHE A 1 189 ? -11.902 -5.871 -4.483 1.00 96.19 189 PHE A CA 1
ATOM 1611 C C . PHE A 1 189 ? -10.766 -6.859 -4.168 1.00 96.19 189 PHE A C 1
ATOM 1613 O O . PHE A 1 189 ? -10.528 -7.787 -4.947 1.00 96.19 189 PHE A O 1
ATOM 1620 N N . LEU A 1 190 ? -10.106 -6.716 -3.011 1.00 95.31 190 LEU A N 1
ATOM 1621 C CA . LEU A 1 190 ? -9.017 -7.611 -2.594 1.00 95.31 190 LEU A CA 1
ATOM 1622 C C . LEU A 1 190 ? -9.491 -9.062 -2.446 1.00 95.31 190 LEU A C 1
ATOM 1624 O O . LEU A 1 190 ? -8.842 -9.980 -2.957 1.00 95.31 190 LEU A O 1
ATOM 1628 N N . LYS A 1 191 ? -10.660 -9.261 -1.826 1.00 93.94 191 LYS A N 1
ATOM 1629 C CA . LYS A 1 191 ? -11.315 -10.567 -1.690 1.00 93.94 191 LYS A CA 1
ATOM 1630 C C . LYS A 1 191 ? -11.571 -11.209 -3.055 1.00 93.94 191 LYS A C 1
ATOM 1632 O O . LYS A 1 191 ? -11.161 -12.345 -3.274 1.00 93.94 191 LYS A O 1
ATOM 1637 N N . LYS A 1 192 ? -12.172 -10.476 -4.003 1.00 93.69 192 LYS A N 1
ATOM 1638 C CA . LYS A 1 192 ? -12.442 -10.963 -5.372 1.00 93.69 192 LYS A CA 1
ATOM 1639 C C . LYS A 1 192 ? -11.166 -11.395 -6.102 1.00 93.69 192 LYS A C 1
ATOM 1641 O O . LYS A 1 192 ? -11.214 -12.284 -6.948 1.00 93.69 192 LYS A O 1
ATOM 1646 N N . LYS A 1 193 ? -10.026 -10.775 -5.787 1.00 92.75 193 LYS A N 1
ATOM 1647 C CA . LYS A 1 193 ? -8.712 -11.108 -6.359 1.00 92.75 193 LYS A CA 1
ATOM 1648 C C . LYS A 1 193 ? -7.924 -12.142 -5.557 1.00 92.75 193 LYS A C 1
ATOM 1650 O O . LYS A 1 193 ? -6.777 -12.410 -5.900 1.00 92.75 193 LYS A O 1
ATOM 1655 N N . ASN A 1 194 ? -8.531 -12.760 -4.539 1.00 89.31 194 ASN A N 1
ATOM 1656 C CA . ASN A 1 194 ? -7.886 -13.733 -3.650 1.00 89.31 194 ASN A CA 1
ATOM 1657 C C . ASN A 1 194 ? -6.588 -13.197 -3.013 1.00 89.31 194 ASN A C 1
ATOM 1659 O O . ASN A 1 194 ? -5.640 -13.950 -2.763 1.00 89.31 194 ASN A O 1
ATOM 1663 N N . ILE A 1 195 ? -6.543 -11.884 -2.770 1.00 90.50 195 ILE A N 1
ATOM 1664 C CA . ILE A 1 195 ? -5.434 -11.215 -2.094 1.00 90.50 195 ILE A CA 1
ATOM 1665 C C . ILE A 1 195 ? -5.668 -11.326 -0.589 1.00 90.50 195 ILE A C 1
ATOM 1667 O O . ILE A 1 195 ? -6.781 -11.135 -0.102 1.00 90.50 195 ILE A O 1
ATOM 1671 N N . MET A 1 196 ? -4.613 -11.640 0.155 1.00 87.56 196 MET A N 1
ATOM 1672 C CA . MET A 1 196 ? -4.643 -11.778 1.610 1.00 87.56 196 MET A CA 1
ATOM 1673 C C . MET A 1 196 ? -3.389 -11.167 2.234 1.00 87.56 196 MET A C 1
ATOM 1675 O O . MET A 1 196 ? -2.553 -10.601 1.539 1.00 87.56 196 MET A O 1
ATOM 1679 N N . ASP A 1 197 ? -3.257 -11.278 3.556 1.00 84.06 197 ASP A N 1
ATOM 1680 C CA . ASP A 1 197 ? -2.105 -10.786 4.325 1.00 84.06 197 ASP A CA 1
ATOM 1681 C C . ASP A 1 197 ? -1.828 -9.277 4.198 1.00 84.06 197 ASP A C 1
ATOM 1683 O O . ASP A 1 197 ? -0.791 -8.812 4.679 1.00 84.06 197 ASP A O 1
ATOM 1687 N N . TYR A 1 198 ? -2.773 -8.512 3.647 1.00 92.12 198 TYR A N 1
ATOM 1688 C CA . TYR A 1 198 ? -2.752 -7.053 3.616 1.00 92.12 198 TYR A CA 1
ATOM 1689 C C . TYR A 1 198 ? -2.966 -6.463 5.016 1.00 92.12 198 TYR A C 1
ATOM 1691 O O . TYR A 1 198 ? -3.706 -7.016 5.836 1.00 92.12 198 TYR A O 1
ATOM 1699 N N . SER A 1 199 ? -2.335 -5.323 5.284 1.00 91.19 199 SER A N 1
ATOM 1700 C CA . SER A 1 199 ? -2.454 -4.601 6.557 1.00 91.19 199 SER A CA 1
ATOM 1701 C C . SER A 1 199 ? -3.194 -3.284 6.359 1.00 91.19 199 SER A C 1
ATOM 1703 O O . SER A 1 199 ? -2.962 -2.594 5.368 1.00 91.19 199 SER A O 1
ATOM 1705 N N . LEU A 1 200 ? -4.007 -2.881 7.334 1.00 94.81 200 LEU A N 1
ATOM 1706 C CA . LEU A 1 200 ? -4.317 -1.473 7.552 1.00 94.81 200 LEU A CA 1
ATOM 1707 C C . LEU A 1 200 ? -3.131 -0.866 8.305 1.00 94.81 200 LEU A C 1
ATOM 1709 O O . LEU A 1 200 ? -2.871 -1.235 9.453 1.00 94.81 200 LEU A O 1
ATOM 1713 N N . ILE A 1 201 ? -2.400 0.031 7.648 1.00 92.69 201 ILE A N 1
ATOM 1714 C CA . ILE A 1 201 ? -1.387 0.851 8.310 1.00 92.69 201 ILE A CA 1
ATOM 1715 C C . ILE A 1 201 ? -2.069 2.090 8.883 1.00 92.69 201 ILE A C 1
ATOM 1717 O O . ILE A 1 201 ? -2.875 2.716 8.194 1.00 92.69 201 ILE A O 1
ATOM 1721 N N . ILE A 1 202 ? -1.754 2.437 10.129 1.00 93.75 202 ILE A N 1
ATOM 1722 C CA . ILE A 1 202 ? -2.252 3.642 10.799 1.00 93.75 202 ILE A CA 1
ATOM 1723 C C . ILE A 1 202 ? -1.053 4.411 11.349 1.00 93.75 202 ILE A C 1
ATOM 1725 O O . ILE A 1 202 ? -0.282 3.871 12.138 1.00 93.75 202 ILE A O 1
ATOM 1729 N N . GLY A 1 203 ? -0.898 5.664 10.938 1.00 93.06 203 GLY A N 1
ATOM 1730 C CA . GLY A 1 203 ? -0.028 6.645 11.575 1.00 93.06 203 GLY A CA 1
ATOM 1731 C C . GLY A 1 203 ? -0.862 7.527 12.494 1.00 93.06 203 GLY A C 1
ATOM 1732 O O . GLY A 1 203 ? -1.765 8.214 12.026 1.00 93.06 203 GLY A O 1
ATOM 1733 N N . MET A 1 204 ? -0.572 7.502 13.789 1.00 92.06 204 MET A N 1
ATOM 1734 C CA . MET A 1 204 ? -1.257 8.289 14.812 1.00 92.06 204 MET A CA 1
ATOM 1735 C C . MET A 1 204 ? -0.300 9.345 15.359 1.00 92.06 204 MET A C 1
ATOM 1737 O O . MET A 1 204 ? 0.672 8.992 16.026 1.00 92.06 204 MET A O 1
ATOM 1741 N N . LYS A 1 205 ? -0.564 10.624 15.081 1.00 88.94 205 LYS A N 1
ATOM 1742 C CA . LYS A 1 205 ? 0.219 11.737 15.646 1.00 88.94 205 LYS A CA 1
ATOM 1743 C C . LYS A 1 205 ? -0.216 12.039 17.081 1.00 88.94 205 LYS A C 1
ATOM 1745 O O . LYS A 1 205 ? 0.607 12.229 17.967 1.00 88.94 205 LYS A O 1
ATOM 1750 N N . ASP A 1 206 ? -1.524 12.015 17.307 1.00 85.31 206 ASP A N 1
ATOM 1751 C CA . ASP A 1 206 ? -2.184 12.142 18.604 1.00 85.31 206 ASP A CA 1
ATOM 1752 C C . ASP A 1 206 ? -3.541 11.412 18.552 1.00 85.31 206 ASP A C 1
ATOM 1754 O O . ASP A 1 206 ? -3.874 10.784 17.547 1.00 85.31 206 ASP A O 1
ATOM 1758 N N . ASN A 1 207 ? -4.350 11.500 19.611 1.00 81.94 207 ASN A N 1
ATOM 1759 C CA . ASN A 1 207 ? -5.637 10.795 19.702 1.00 81.94 207 ASN A CA 1
ATOM 1760 C C . ASN A 1 207 ? -6.737 11.330 18.755 1.00 81.94 207 ASN A C 1
ATOM 1762 O O . ASN A 1 207 ? -7.877 10.870 18.834 1.00 81.94 207 ASN A O 1
ATOM 1766 N N . LYS A 1 208 ? -6.443 12.311 17.893 1.00 82.81 208 LYS A N 1
ATOM 1767 C CA . LYS A 1 208 ? -7.387 12.913 16.936 1.00 82.81 208 LYS A CA 1
ATOM 1768 C C . LYS A 1 208 ? -6.861 12.904 15.497 1.00 82.81 208 LYS A C 1
ATOM 1770 O O . LYS A 1 208 ? -7.661 12.843 14.568 1.00 82.81 208 LYS A O 1
ATOM 1775 N N . ASN A 1 209 ? -5.545 12.940 15.306 1.00 88.38 209 ASN A N 1
ATOM 1776 C CA . ASN A 1 209 ? -4.901 13.064 14.004 1.00 88.38 209 ASN A CA 1
ATOM 1777 C C . ASN A 1 209 ? -4.337 11.720 13.523 1.00 88.38 209 ASN A C 1
ATOM 1779 O O . ASN A 1 209 ? -3.294 11.254 13.999 1.00 88.38 209 ASN A O 1
ATOM 1783 N N . PHE A 1 210 ? -5.016 11.129 12.535 1.00 91.62 210 PHE A N 1
ATOM 1784 C CA . PHE A 1 210 ? -4.691 9.820 11.970 1.00 91.62 210 PHE A CA 1
ATOM 1785 C C . PHE A 1 210 ? -4.491 9.888 10.454 1.00 91.62 210 PHE A C 1
ATOM 1787 O O . PHE A 1 210 ? -5.295 10.479 9.737 1.00 91.62 210 PHE A O 1
ATOM 1794 N N . ASN A 1 211 ? -3.475 9.185 9.960 1.00 93.06 211 ASN A N 1
ATOM 1795 C CA . ASN A 1 211 ? -3.338 8.806 8.556 1.00 93.06 211 ASN A CA 1
ATOM 1796 C C . ASN A 1 211 ? -3.466 7.291 8.451 1.00 93.06 211 ASN A C 1
ATOM 1798 O O . ASN A 1 211 ? -2.925 6.574 9.290 1.00 93.06 211 ASN A O 1
ATOM 1802 N N . PHE A 1 212 ? -4.152 6.781 7.433 1.00 94.69 212 PHE A N 1
ATOM 1803 C CA . PHE A 1 212 ? -4.298 5.339 7.276 1.00 94.69 212 PHE A CA 1
ATOM 1804 C C . PHE A 1 212 ? -4.478 4.904 5.824 1.00 94.69 212 PHE A C 1
ATOM 1806 O O . PHE A 1 212 ? -4.824 5.688 4.938 1.00 94.69 212 PHE A O 1
ATOM 1813 N N . GLY A 1 213 ? -4.235 3.620 5.578 1.00 95.50 213 GLY A N 1
ATOM 1814 C CA . GLY A 1 213 ? -4.482 2.996 4.286 1.00 95.50 213 GLY A CA 1
ATOM 1815 C C . GLY A 1 213 ? -4.169 1.507 4.281 1.00 95.50 213 GLY A C 1
ATOM 1816 O O . GLY A 1 213 ? -3.555 0.983 5.206 1.00 95.50 213 GLY A O 1
ATOM 1817 N N . ILE A 1 214 ? -4.596 0.817 3.229 1.00 95.88 214 ILE A N 1
ATOM 1818 C CA . ILE A 1 214 ? -4.375 -0.619 3.070 1.00 95.88 214 ILE A CA 1
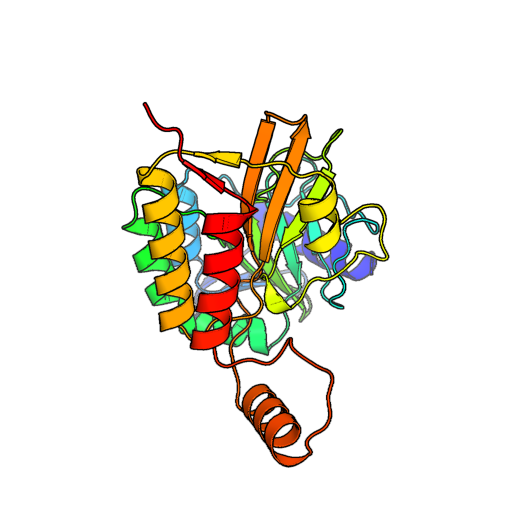ATOM 1819 C C . ILE A 1 214 ? -3.100 -0.839 2.250 1.00 95.88 214 ILE A C 1
ATOM 1821 O O . ILE A 1 214 ? -2.982 -0.340 1.128 1.00 95.88 214 ILE A O 1
ATOM 1825 N N . ILE A 1 215 ? -2.148 -1.582 2.812 1.00 92.69 215 ILE A N 1
ATOM 1826 C CA . ILE A 1 215 ? -0.838 -1.894 2.220 1.00 92.69 215 ILE A CA 1
ATOM 1827 C C . ILE A 1 215 ? -0.657 -3.409 2.021 1.00 92.69 215 ILE A C 1
ATOM 1829 O O . ILE A 1 215 ? -1.490 -4.203 2.452 1.00 92.69 215 ILE A O 1
ATOM 1833 N N . ASP A 1 216 ? 0.446 -3.813 1.380 1.00 88.44 216 ASP A N 1
ATOM 1834 C CA . ASP A 1 216 ? 0.806 -5.220 1.113 1.00 88.44 216 ASP A CA 1
ATOM 1835 C C . ASP A 1 216 ? -0.210 -6.004 0.254 1.00 88.44 216 ASP A C 1
ATOM 1837 O O . ASP A 1 216 ? -0.419 -7.204 0.414 1.00 88.44 216 ASP A O 1
ATOM 1841 N N . ILE A 1 217 ? -0.778 -5.337 -0.753 1.00 92.44 217 ILE A N 1
ATOM 1842 C CA . ILE A 1 217 ? -1.817 -5.879 -1.648 1.00 92.44 217 ILE A CA 1
ATOM 1843 C C . ILE A 1 217 ? -1.309 -6.850 -2.737 1.00 92.44 217 ILE A C 1
ATOM 1845 O O . ILE A 1 217 ? -2.017 -7.108 -3.703 1.00 92.44 217 ILE A O 1
ATOM 1849 N N . LEU A 1 218 ? -0.080 -7.369 -2.626 1.00 89.25 218 LEU A N 1
ATOM 1850 C CA . LEU A 1 218 ? 0.540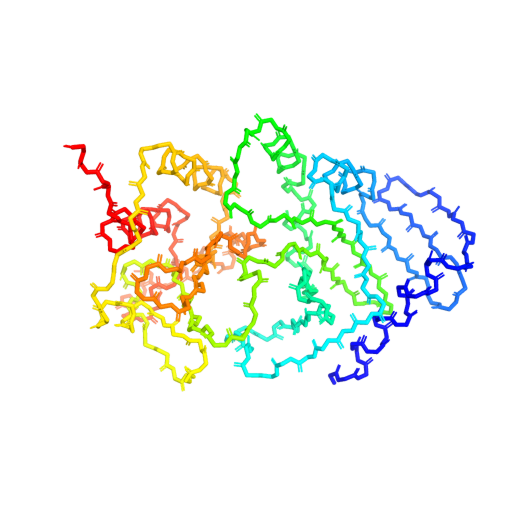 -8.248 -3.638 1.00 89.25 218 LEU A CA 1
ATOM 1851 C C . LEU A 1 218 ? 0.728 -9.701 -3.172 1.00 89.25 218 LEU A C 1
ATOM 1853 O O . LEU A 1 218 ? 1.328 -10.512 -3.881 1.00 89.25 218 LEU A O 1
ATOM 1857 N N . THR A 1 219 ? 0.201 -10.050 -1.999 1.00 82.12 219 THR A N 1
ATOM 1858 C CA . THR A 1 219 ? 0.253 -11.423 -1.486 1.00 82.12 219 THR A CA 1
ATOM 1859 C C . THR A 1 219 ? -1.012 -12.180 -1.887 1.00 82.12 219 THR A C 1
ATOM 1861 O O . THR A 1 219 ? -2.097 -11.903 -1.377 1.00 82.12 219 THR A O 1
ATOM 1864 N N . THR A 1 220 ? -0.890 -13.154 -2.791 1.00 74.44 220 THR A N 1
ATOM 1865 C CA . THR A 1 220 ? -2.003 -14.033 -3.187 1.00 74.44 220 THR A CA 1
ATOM 1866 C C . THR A 1 220 ? -2.036 -15.314 -2.368 1.00 74.44 220 THR A C 1
ATOM 1868 O O . THR A 1 220 ? -1.005 -15.858 -1.957 1.00 74.44 220 THR A O 1
ATOM 1871 N N . TYR A 1 221 ? -3.240 -15.848 -2.179 1.00 63.12 221 TYR A N 1
ATOM 1872 C CA . TYR A 1 221 ? -3.420 -17.197 -1.658 1.00 63.12 221 TYR A CA 1
ATOM 1873 C C . TYR A 1 221 ? -3.064 -18.242 -2.730 1.00 63.12 221 TYR A C 1
ATOM 1875 O O . TYR A 1 221 ? -3.891 -18.602 -3.563 1.00 63.12 221 TYR A O 1
ATOM 1883 N N . ASN A 1 222 ? -1.821 -18.736 -2.718 1.00 59.22 222 ASN A N 1
ATOM 1884 C CA . ASN A 1 222 ? -1.367 -19.796 -3.631 1.00 59.22 222 ASN A CA 1
ATOM 1885 C C . ASN A 1 222 ? -1.493 -21.204 -3.016 1.00 59.22 222 ASN A C 1
ATOM 1887 O O . ASN A 1 222 ? -1.627 -21.362 -1.803 1.00 59.22 222 ASN A O 1
ATOM 1891 N N . ILE A 1 223 ? -1.376 -22.249 -3.852 1.00 53.00 223 ILE A N 1
ATOM 1892 C CA . ILE A 1 223 ? -1.466 -23.674 -3.464 1.00 53.00 223 ILE A CA 1
ATOM 1893 C C . ILE A 1 223 ? -0.557 -24.018 -2.278 1.00 53.00 223 ILE A C 1
ATOM 1895 O O . ILE A 1 223 ? -0.980 -24.767 -1.412 1.00 53.00 223 ILE A O 1
ATOM 1899 N N . THR A 1 224 ? 0.632 -23.423 -2.152 1.00 57.09 224 THR A N 1
ATOM 1900 C CA . THR A 1 224 ? 1.509 -23.619 -0.982 1.00 57.09 224 THR A CA 1
ATOM 1901 C C . THR A 1 224 ? 0.834 -23.200 0.330 1.00 57.09 224 THR A C 1
ATOM 1903 O O . THR A 1 224 ? 0.935 -23.908 1.326 1.00 57.09 224 THR A O 1
ATOM 1906 N N . LYS A 1 225 ? 0.072 -22.096 0.326 1.00 57.94 225 LYS A N 1
ATOM 1907 C CA . LYS A 1 225 ? -0.743 -21.645 1.468 1.00 57.94 225 LYS A CA 1
ATOM 1908 C C . LYS A 1 225 ? -1.995 -22.497 1.657 1.00 57.94 225 LYS A C 1
ATOM 1910 O O . LYS A 1 225 ? -2.450 -22.660 2.787 1.00 57.94 225 LYS A O 1
ATOM 1915 N N . ARG A 1 226 ? -2.523 -23.073 0.573 1.00 51.84 226 ARG A N 1
ATOM 1916 C CA . ARG A 1 226 ? -3.621 -24.048 0.610 1.00 51.84 226 ARG A CA 1
ATOM 1917 C C . ARG A 1 226 ? -3.188 -25.381 1.215 1.00 51.84 226 ARG A C 1
ATOM 1919 O O . ARG A 1 226 ? -3.914 -25.915 2.039 1.00 51.84 226 ARG A O 1
ATOM 1926 N N . ILE A 1 227 ? -1.998 -25.869 0.877 1.00 53.59 227 ILE A N 1
ATOM 1927 C CA . ILE A 1 227 ? -1.372 -27.054 1.471 1.00 53.59 227 ILE A CA 1
ATOM 1928 C C . ILE A 1 227 ? -1.029 -26.777 2.935 1.00 53.59 227 ILE A C 1
ATOM 1930 O O . ILE A 1 227 ? -1.373 -27.586 3.783 1.00 53.59 227 ILE A O 1
ATOM 1934 N N . GLU A 1 228 ? -0.454 -25.614 3.261 1.00 56.53 228 GLU A N 1
ATOM 1935 C CA . GLU A 1 228 ? -0.205 -25.208 4.654 1.00 56.53 228 GLU A CA 1
ATOM 1936 C C . GLU A 1 228 ? -1.516 -25.154 5.465 1.00 56.53 228 GLU A C 1
ATOM 1938 O O . GLU A 1 228 ? -1.565 -25.592 6.611 1.00 56.53 228 GLU A O 1
ATOM 1943 N N . PHE A 1 229 ? -2.606 -24.670 4.862 1.00 55.72 229 PHE A N 1
ATOM 1944 C CA . PHE A 1 229 ? -3.938 -24.679 5.469 1.00 55.72 229 PHE A CA 1
ATOM 1945 C C . PHE A 1 229 ? -4.504 -26.098 5.651 1.00 55.72 229 PHE A C 1
ATOM 1947 O O . PHE A 1 229 ? -4.967 -26.415 6.742 1.00 55.72 229 PHE A O 1
ATOM 1954 N N . ILE A 1 230 ? -4.447 -26.950 4.622 1.00 53.16 230 ILE A N 1
ATOM 1955 C CA . ILE A 1 230 ? -4.917 -28.347 4.672 1.00 53.16 230 ILE A CA 1
ATOM 1956 C C . ILE A 1 230 ? -4.120 -29.143 5.709 1.00 53.16 230 ILE A C 1
ATOM 1958 O O . ILE A 1 230 ? -4.707 -29.864 6.507 1.00 53.16 230 ILE A O 1
ATOM 1962 N N . TYR A 1 231 ? -2.802 -28.954 5.760 1.00 53.53 231 TYR A N 1
ATOM 1963 C CA . TYR A 1 231 ? -1.931 -29.563 6.760 1.00 53.53 231 TYR A CA 1
ATOM 1964 C C . TYR A 1 231 ? -2.324 -29.135 8.180 1.00 53.53 231 TYR A C 1
ATOM 1966 O O . TYR A 1 231 ? -2.509 -29.978 9.052 1.00 53.53 231 TYR A O 1
ATOM 1974 N N . ASN A 1 232 ? -2.556 -27.838 8.409 1.00 57.44 232 ASN A N 1
ATOM 1975 C CA . ASN A 1 232 ? -3.041 -27.352 9.705 1.00 57.44 232 ASN A CA 1
ATOM 1976 C C . ASN A 1 232 ? -4.437 -27.897 10.069 1.00 57.44 232 ASN A C 1
ATOM 1978 O O . ASN A 1 232 ? -4.723 -28.064 11.252 1.00 57.44 232 ASN A O 1
ATOM 1982 N N . LEU A 1 233 ? -5.303 -28.155 9.081 1.00 50.06 233 LEU A N 1
ATOM 1983 C CA . LEU A 1 233 ? -6.642 -28.714 9.291 1.00 50.06 233 LEU A CA 1
ATOM 1984 C C . LEU A 1 233 ? -6.591 -30.206 9.659 1.00 50.06 233 LEU A C 1
ATOM 1986 O O . LEU A 1 233 ? -7.305 -30.627 10.562 1.00 50.06 233 LEU A O 1
ATOM 1990 N N . ILE A 1 234 ? -5.739 -30.985 8.984 1.00 54.59 234 ILE A N 1
ATOM 1991 C CA . ILE A 1 234 ? -5.597 -32.436 9.191 1.00 54.59 234 ILE A CA 1
ATOM 1992 C C . ILE A 1 234 ? -4.829 -32.742 10.481 1.00 54.59 234 ILE A C 1
ATOM 1994 O O . ILE A 1 234 ? -5.194 -33.658 11.209 1.00 54.59 234 ILE A O 1
ATOM 1998 N N . CYS A 1 235 ? -3.783 -31.978 10.801 1.00 56.38 235 CYS A N 1
ATOM 1999 C CA . CYS A 1 235 ? -2.906 -32.312 11.923 1.00 56.38 235 CYS A CA 1
ATOM 2000 C C . CYS A 1 235 ? -3.466 -31.962 13.315 1.00 56.38 235 CYS A C 1
ATOM 2002 O O . CYS A 1 235 ? -2.763 -32.210 14.288 1.00 56.38 235 CYS A O 1
ATOM 2004 N N . LEU A 1 236 ? -4.658 -31.352 13.454 1.00 45.75 236 LEU A N 1
ATOM 2005 C CA . LEU A 1 236 ? -5.205 -30.845 14.740 1.00 45.75 236 LEU A CA 1
ATOM 2006 C C . LEU A 1 236 ? -4.211 -29.971 15.552 1.00 45.75 236 LEU A C 1
ATOM 2008 O O . LEU A 1 236 ? -4.426 -29.662 16.725 1.00 45.75 236 LEU A O 1
ATOM 2012 N N . CYS A 1 237 ? -3.125 -29.520 14.918 1.00 44.31 237 CYS A N 1
ATOM 2013 C CA . CYS A 1 237 ? -2.060 -28.757 15.540 1.00 44.31 237 CYS A CA 1
ATOM 2014 C C . CYS A 1 237 ? -2.497 -27.299 15.674 1.00 44.31 237 CYS A C 1
ATOM 2016 O O . CYS A 1 237 ? -2.535 -26.520 14.716 1.00 44.31 237 CYS A O 1
ATOM 2018 N N . THR A 1 238 ? -2.792 -26.895 16.904 1.00 51.19 238 THR A N 1
ATOM 2019 C CA . THR A 1 238 ? -2.945 -25.487 17.251 1.00 51.19 238 THR A CA 1
ATOM 2020 C C . THR A 1 238 ? -1.610 -24.763 17.042 1.00 51.19 238 THR A C 1
ATOM 2022 O O . THR A 1 238 ? -0.662 -24.980 17.787 1.00 51.19 238 THR A O 1
ATOM 2025 N N . ARG A 1 239 ? -1.545 -23.887 16.022 1.00 43.91 239 ARG A N 1
ATOM 2026 C CA . ARG A 1 239 ? -0.762 -22.621 15.932 1.00 43.91 239 ARG A CA 1
ATOM 2027 C C . ARG A 1 239 ? -0.217 -22.354 14.520 1.00 43.91 239 ARG A C 1
ATOM 2029 O O . ARG A 1 239 ? 0.967 -22.514 14.257 1.00 43.91 239 ARG A O 1
ATOM 2036 N N . LYS A 1 240 ? -1.061 -21.766 13.667 1.00 44.88 240 LYS A N 1
ATOM 2037 C CA . LYS A 1 240 ? -0.737 -20.574 12.848 1.00 44.88 240 LYS A CA 1
ATOM 2038 C C . LYS A 1 240 ? -2.024 -20.028 12.220 1.00 44.88 240 LYS A C 1
ATOM 2040 O O . LYS A 1 240 ? -2.416 -20.386 11.118 1.00 44.88 240 LYS A O 1
ATOM 2045 N N . LYS A 1 241 ? -2.682 -19.109 12.938 1.00 51.22 241 LYS A N 1
ATOM 2046 C CA . LYS A 1 241 ? -3.907 -18.409 12.499 1.00 51.22 241 LYS A CA 1
ATOM 2047 C C . LYS A 1 241 ? -3.716 -17.537 11.242 1.00 51.22 241 LYS A C 1
ATOM 2049 O O . LYS A 1 241 ? -4.689 -16.967 10.765 1.00 51.22 241 LYS A O 1
ATOM 2054 N N . SER A 1 242 ? -2.500 -17.372 10.717 1.00 49.19 242 SER A N 1
ATOM 2055 C CA . SER A 1 242 ? -2.211 -16.466 9.594 1.00 49.19 242 SER A CA 1
ATOM 2056 C C . SER A 1 242 ? -2.739 -16.975 8.251 1.00 49.19 242 SER A C 1
ATOM 2058 O O . SER A 1 242 ? -3.236 -16.175 7.467 1.00 49.19 242 SER A O 1
ATOM 2060 N N . CYS A 1 243 ? -2.704 -18.287 8.009 1.00 53.31 243 CYS A N 1
ATOM 2061 C CA . CYS A 1 243 ? -3.043 -18.883 6.716 1.00 53.31 243 CYS A CA 1
ATOM 2062 C C . CYS A 1 243 ? -4.524 -19.275 6.685 1.00 53.31 243 CYS A C 1
ATOM 2064 O O . CYS A 1 243 ? -4.880 -20.408 6.991 1.00 53.31 243 CYS A O 1
ATOM 2066 N N . THR A 1 244 ? -5.402 -18.328 6.369 1.00 60.22 244 THR A N 1
ATOM 2067 C CA . THR A 1 244 ? -6.847 -18.568 6.238 1.00 60.22 244 THR A CA 1
ATOM 2068 C C . THR A 1 244 ? -7.298 -18.300 4.808 1.00 60.22 244 THR A C 1
ATOM 2070 O O . THR A 1 244 ? -6.719 -17.442 4.149 1.00 60.22 244 THR A O 1
ATOM 2073 N N . ASN A 1 245 ? -8.335 -19.010 4.348 1.00 74.69 245 ASN A N 1
ATOM 2074 C CA . ASN A 1 245 ? -9.061 -18.710 3.105 1.00 74.69 245 ASN A CA 1
ATOM 2075 C C . ASN A 1 245 ? -9.275 -17.179 2.960 1.00 74.69 245 ASN A C 1
ATOM 2077 O O . ASN A 1 245 ? -9.607 -16.554 3.975 1.00 74.69 245 ASN A O 1
ATOM 2081 N N . PRO A 1 246 ? -9.092 -16.581 1.761 1.00 80.69 246 PRO A N 1
ATOM 2082 C CA . PRO A 1 246 ? -9.349 -15.160 1.509 1.00 80.69 246 PRO A CA 1
ATOM 2083 C C . PRO A 1 246 ? -10.674 -14.638 2.081 1.00 80.69 246 PRO A C 1
ATOM 2085 O O . PRO A 1 246 ? -10.690 -13.553 2.650 1.00 80.69 246 PRO A O 1
ATOM 2088 N N . GLU A 1 247 ? -11.746 -15.434 2.034 1.00 86.00 247 GLU A N 1
ATOM 2089 C CA . GLU A 1 247 ? -13.043 -15.127 2.654 1.00 86.00 247 GLU A CA 1
ATOM 2090 C C . GLU A 1 247 ? -12.904 -14.869 4.161 1.00 86.00 247 GLU A C 1
ATOM 2092 O O . GLU A 1 247 ? -13.215 -13.796 4.669 1.00 86.00 247 GLU A O 1
ATOM 2097 N N . ARG A 1 248 ? -12.306 -15.823 4.879 1.00 86.00 248 ARG A N 1
ATOM 2098 C CA . ARG A 1 248 ? -12.068 -15.718 6.325 1.00 86.00 248 ARG A CA 1
ATOM 2099 C C . ARG A 1 248 ? -11.075 -14.608 6.671 1.00 86.00 248 ARG A C 1
ATOM 2101 O O . ARG A 1 248 ? -11.132 -14.052 7.769 1.00 86.00 248 ARG A O 1
ATOM 2108 N N . TYR A 1 249 ? -10.125 -14.314 5.775 1.00 88.56 249 TYR A N 1
ATOM 2109 C CA . TYR A 1 249 ? -9.221 -13.172 5.933 1.00 88.56 249 TYR A CA 1
ATOM 2110 C C . TYR A 1 249 ? -9.999 -11.857 5.841 1.00 88.56 249 TYR A C 1
ATOM 2112 O O . TYR A 1 249 ? -9.836 -10.989 6.698 1.00 88.56 249 TYR A O 1
ATOM 2120 N N . PHE A 1 250 ? -10.860 -11.732 4.832 1.00 91.56 250 PHE A N 1
ATOM 2121 C CA . PHE A 1 250 ? -11.737 -10.587 4.646 1.00 91.56 25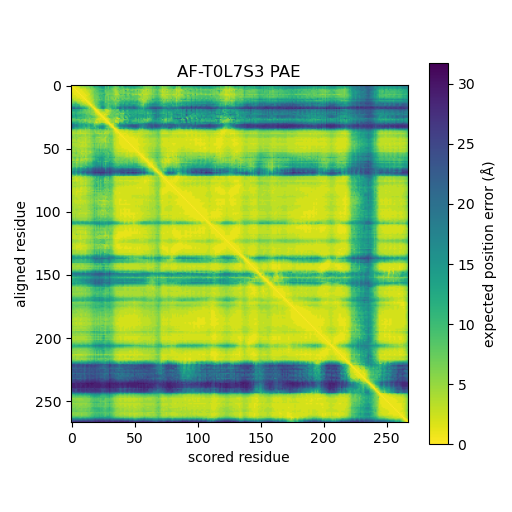0 PHE A CA 1
ATOM 2122 C C . PHE A 1 250 ? -12.625 -10.373 5.875 1.00 91.56 250 PHE A C 1
ATOM 2124 O O . PHE A 1 250 ? -12.579 -9.294 6.455 1.00 91.56 250 PHE A O 1
ATOM 2131 N N . GLU A 1 251 ? -13.336 -11.402 6.343 1.00 91.31 251 GLU A N 1
ATOM 2132 C CA . GLU A 1 251 ? -14.251 -11.304 7.491 1.00 91.31 251 GLU A CA 1
ATOM 2133 C C . GLU A 1 251 ? -13.548 -10.795 8.758 1.00 91.31 251 GLU A C 1
ATOM 2135 O O . GLU A 1 251 ? -13.987 -9.829 9.386 1.00 91.31 251 GLU A O 1
ATOM 2140 N N . ARG A 1 252 ? -12.410 -11.402 9.133 1.00 90.19 252 ARG A N 1
ATOM 2141 C CA . ARG A 1 252 ? -11.681 -11.011 10.355 1.00 90.19 252 ARG A CA 1
ATOM 2142 C C . ARG A 1 252 ? -11.046 -9.625 10.256 1.00 90.19 252 ARG A C 1
ATOM 2144 O O . ARG A 1 252 ? -10.840 -8.980 11.287 1.00 90.19 252 ARG A O 1
ATOM 2151 N N . PHE A 1 253 ? -10.655 -9.213 9.049 1.00 93.00 253 PHE A N 1
ATOM 2152 C CA . PHE A 1 253 ? -10.091 -7.893 8.805 1.00 93.00 253 PHE A CA 1
ATOM 2153 C C . PHE A 1 253 ? -11.200 -6.847 8.859 1.00 93.00 253 PHE A C 1
ATOM 2155 O O . PHE A 1 253 ? -11.068 -5.873 9.594 1.00 93.00 253 PHE A O 1
ATOM 2162 N N . ASN A 1 254 ? -12.312 -7.093 8.160 1.00 93.44 254 ASN A N 1
ATOM 2163 C CA . ASN A 1 254 ? -13.475 -6.217 8.139 1.00 93.44 254 ASN A CA 1
ATOM 2164 C C . ASN A 1 254 ? -14.008 -5.986 9.555 1.00 93.44 254 ASN A C 1
ATOM 2166 O O . ASN A 1 254 ? -14.142 -4.841 9.962 1.00 93.44 254 ASN A O 1
ATOM 2170 N N . LYS A 1 255 ? -14.156 -7.053 10.355 1.00 92.44 255 LYS A N 1
ATOM 2171 C CA . LYS A 1 255 ? -14.539 -6.954 11.771 1.00 92.44 255 LYS A CA 1
ATOM 2172 C C . LYS A 1 255 ? -13.608 -6.048 12.584 1.00 92.44 255 LYS A C 1
ATOM 2174 O O . LYS A 1 255 ? -14.063 -5.204 13.348 1.00 92.44 255 LYS A O 1
ATOM 2179 N N . MET A 1 256 ? -12.291 -6.212 12.431 1.00 92.75 256 MET A N 1
ATOM 2180 C CA . MET A 1 256 ? -11.314 -5.367 13.130 1.00 92.75 256 MET A CA 1
ATOM 2181 C C . MET A 1 256 ? -11.478 -3.894 12.744 1.00 92.75 256 MET A C 1
ATOM 2183 O O . MET A 1 256 ? -11.473 -3.020 13.606 1.00 92.75 256 MET A O 1
ATOM 2187 N N . VAL A 1 257 ? -11.641 -3.628 11.450 1.00 93.12 257 VAL A N 1
ATOM 2188 C CA . VAL A 1 257 ? -11.831 -2.282 10.909 1.00 93.12 257 VAL A CA 1
ATOM 2189 C C . VAL A 1 257 ? -13.123 -1.660 11.444 1.00 93.12 257 VAL A C 1
ATOM 2191 O O . VAL A 1 257 ? -13.069 -0.595 12.055 1.00 93.12 257 VAL A O 1
ATOM 2194 N N . SER A 1 258 ? -14.263 -2.329 11.270 1.00 91.12 258 SER A N 1
ATOM 2195 C CA . SER A 1 258 ? -15.585 -1.773 11.567 1.00 91.12 258 SER A CA 1
ATOM 2196 C C . SER A 1 258 ? -15.882 -1.640 13.060 1.00 91.12 258 SER A C 1
ATOM 2198 O O . SER A 1 258 ? -16.538 -0.684 13.459 1.00 91.12 258 SER A O 1
ATOM 2200 N N . GLU A 1 259 ? -15.414 -2.572 13.896 1.00 90.44 259 GLU A N 1
ATOM 2201 C CA . GLU A 1 259 ? -15.767 -2.594 15.323 1.00 90.44 259 GLU A CA 1
ATOM 2202 C C . GLU A 1 259 ? -14.682 -1.984 16.225 1.00 90.44 259 GLU A C 1
ATOM 2204 O O . GLU A 1 259 ? -15.003 -1.349 17.238 1.00 90.44 259 GLU A O 1
ATOM 2209 N N . TYR A 1 260 ? -13.400 -2.152 15.876 1.00 92.69 260 TYR A N 1
ATOM 2210 C CA . TYR A 1 260 ? -12.275 -1.840 16.771 1.00 92.69 260 TYR A CA 1
ATOM 2211 C C . TYR A 1 260 ? -11.420 -0.657 16.319 1.00 92.69 260 TYR A C 1
ATOM 2213 O O . TYR A 1 260 ? -10.810 -0.007 17.166 1.00 92.69 260 TYR A O 1
ATOM 2221 N N . VAL A 1 261 ? -11.349 -0.368 15.018 1.00 94.88 261 VAL A N 1
ATOM 2222 C CA . VAL A 1 261 ? -10.547 0.754 14.507 1.00 94.88 261 VAL A CA 1
ATOM 2223 C C . VAL A 1 261 ? -11.401 1.996 14.311 1.00 94.88 261 VAL A C 1
ATOM 2225 O O . VAL A 1 261 ? -11.030 3.063 14.795 1.00 94.88 261 VAL A O 1
ATOM 2228 N N . PHE A 1 262 ? -12.533 1.875 13.622 1.00 94.75 262 PHE A N 1
ATOM 2229 C CA . PHE A 1 262 ? -13.363 3.019 13.263 1.00 94.75 262 PHE A CA 1
ATOM 2230 C C . PHE A 1 262 ? -14.582 3.165 14.180 1.00 94.75 262 PHE A C 1
ATOM 2232 O O . PHE A 1 262 ? -15.116 2.193 14.711 1.00 94.75 262 PHE A O 1
ATOM 2239 N N . LYS A 1 263 ? -15.023 4.410 14.378 1.00 93.75 263 LYS A N 1
ATOM 2240 C CA . LYS A 1 263 ? -16.285 4.751 15.043 1.00 93.75 263 LYS A CA 1
ATOM 2241 C C . LYS A 1 263 ? -17.066 5.691 14.137 1.00 93.75 263 LYS A C 1
ATOM 2243 O O . LYS A 1 263 ? -16.566 6.768 13.816 1.00 93.75 263 LYS A O 1
ATOM 2248 N N . LEU A 1 264 ? -18.275 5.290 13.753 1.00 91.69 264 LEU A N 1
ATOM 2249 C CA . LEU A 1 264 ? -19.181 6.167 13.022 1.00 91.69 264 LEU A CA 1
ATOM 2250 C C . LEU A 1 264 ? -19.558 7.353 13.917 1.00 91.69 264 LEU A C 1
ATOM 2252 O O . LEU A 1 264 ? -19.939 7.162 15.076 1.00 91.69 264 LEU A O 1
ATOM 2256 N N . GLU A 1 265 ? -19.414 8.569 13.402 1.00 86.75 265 GLU A N 1
ATOM 2257 C CA . GLU A 1 265 ? -19.997 9.743 14.040 1.00 86.75 265 GLU A CA 1
ATOM 2258 C C . GLU A 1 265 ? -21.509 9.688 13.826 1.00 86.75 265 GLU A C 1
ATOM 2260 O O . GLU A 1 265 ? -21.995 9.813 12.705 1.00 86.75 265 GLU A O 1
ATOM 2265 N N . THR A 1 266 ? -22.251 9.426 14.900 1.00 75.06 266 THR A N 1
ATOM 2266 C CA . THR A 1 266 ? -23.690 9.682 14.922 1.00 75.06 266 THR A CA 1
ATOM 2267 C C . THR A 1 266 ? -23.871 11.193 14.974 1.00 75.06 266 THR A C 1
ATOM 2269 O O . THR A 1 266 ? -23.304 11.828 15.868 1.00 75.06 266 THR A O 1
ATOM 2272 N N . SER A 1 267 ? -24.591 11.732 13.990 1.00 56.75 267 SER A N 1
ATOM 2273 C CA . SER A 1 267 ? -25.048 13.126 13.932 1.00 56.75 267 SER A CA 1
ATOM 2274 C C . SER A 1 267 ? -25.724 13.563 15.222 1.00 56.75 267 SER A C 1
ATOM 2276 O O . SER A 1 267 ? -26.519 12.740 15.734 1.00 56.75 267 SER A O 1
#

InterPro domains:
  IPR002498 Phosphatidylinositol-4-phosphate 4/5-kinase, core [PF01504] (67-208)
  IPR002498 Phosphatidylinositol-4-phosphate 4/5-kinase, core [PF01504] (210-259)
  IPR002498 Phosphatidylinositol-4-phosphate 4/5-kinase, core [PS51455] (1-261)
  IPR002498 Phosphatidylinositol-4-phosphate 4/5-kinase, core [SM00330] (12-262)
  IPR023610 Phosphatidylinositol-4/5-phosphate 5/4-kinase [PTHR23086] (38-263)
  IPR027483 Phosphatidylinositol-4-phosphate 4/5-kinase, C-terminal domain superfamily [G3DSA:3.30.810.10] (137-267)
  IPR027484 Phosphatidylinositol-4-phosphate 5-kinase, N-terminal [G3DSA:3.30.800.10] (4-133)